Protein AF-A0A2H1VWL2-F1 (afdb_monomer)

Organism: Spodoptera frugiperda (NCBI:txid7108)

Radius of gyration: 29.95 Å; Cα contacts (8 Å, |Δi|>4): 179; chains: 1; bounding box: 70×49×108 Å

Sequence (329 aa):
MQILKGITKLKSIISLLYGLYPLLWLRLFFGYYFKL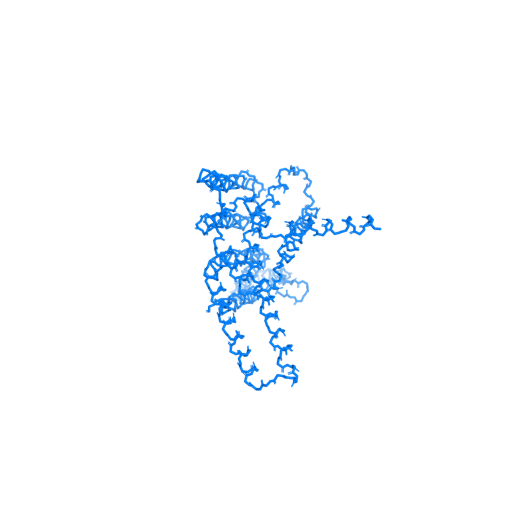KKSVNICLMAKLYCIAGCLFAIIFYYQIVVPLNYGTIGTIFYNMFMVVDIILNAICSLISEEDYVLEFSSNLAANLPGFKQTYALPYLMIFAACTLETISFACTGYGTYLVFDYYAFVYEFLACFYSRLTILYITDNYRKAVQYICKSVRDKLENESLDVTQKTEYSSDFVKVFIMLRQYLDSTTKFMRVKYLSVVMLWYLEMTLNVIMISLPSLLMEMAANYLDDLKRILVCEMVSNEDEEIGDVIDDALDYIDACSTNYAIWNDYPLNMNLILSFFDLCTSYLIALLQFLY

Solvent-accessible surface area (backbone atoms only — not comparable to full-atom values): 18128 Å² total; per-residue (Å²): 115,69,67,60,56,49,53,53,51,49,54,50,54,49,53,61,59,54,36,70,64,48,54,49,50,53,25,37,76,63,18,29,35,57,74,60,97,62,59,72,68,59,47,51,51,48,48,52,47,17,53,51,44,50,50,48,52,51,52,50,44,58,69,53,51,56,76,72,51,81,66,55,72,58,52,55,51,50,51,53,49,53,52,50,50,54,50,52,48,30,52,50,19,60,74,50,26,47,48,57,58,54,50,44,52,51,53,48,53,71,75,36,81,86,64,76,85,65,45,62,65,40,53,49,51,52,52,50,52,56,50,53,50,54,50,50,57,63,68,68,60,66,79,84,68,54,76,62,57,56,51,49,52,52,48,53,54,46,41,65,50,48,70,44,37,62,58,47,37,51,52,53,38,49,54,49,48,52,53,50,51,55,48,54,51,48,63,53,66,69,40,82,87,60,52,72,68,57,50,50,50,52,52,52,51,47,50,53,55,51,52,51,54,48,52,50,47,53,66,38,41,62,61,48,48,56,58,48,50,55,52,50,54,50,53,52,50,46,54,50,44,54,50,49,62,71,42,42,63,39,54,55,48,53,52,49,50,54,53,49,54,54,47,49,54,52,49,54,54,48,48,74,69,49,88,53,65,72,62,38,54,56,47,50,55,51,49,54,50,49,59,73,64,61,71,81,59,39,57,85,86,77,41,69,56,45,70,65,58,58,51,52,51,50,51,52,53,50,51,50,51,52,54,54,50,62,76,69,109

Foldseek 3Di:
DVVVVVVVVVVVVVVVCFDPVVLQVLLLVLLQAADDPDDPVVSVVSLVVSVVSLVCLVVVLCVPVVVVCPDDPLSVVLSVLLNVLLVVLNVLSNVPSCVLLVVLVVVLCVLPPPQDQGRVVLVVVLVVQLVVLVVVVVVVVPPPDDPVVSVSVSSSSSSLSSSCSSVVSLVVSLVSSLVVLVVVLVVVLPPPPDDPVVNVVSVVSSVVSNVVSVVSCVVSLVSVVVSVCSSLVSVLSSVLSVLCVVLVVLVVLVVVLVVLVVVLVVLVVVLVVDPDPVSVVVSVVVNVVSVVVSDQDADPVPRRSDPVVSVVVVVVSVVVVVVVVVVSD

Structure (mmCIF, N/CA/C/O backbone):
data_AF-A0A2H1VWL2-F1
#
_entry.id   AF-A0A2H1VWL2-F1
#
loop_
_atom_site.group_PDB
_atom_site.id
_atom_site.type_symbol
_atom_site.label_atom_id
_atom_site.label_alt_id
_atom_site.label_comp_id
_atom_site.label_asym_id
_atom_site.label_entity_id
_atom_site.label_seq_id
_atom_site.pdbx_PDB_ins_code
_atom_site.Cartn_x
_atom_site.Cartn_y
_atom_site.Cartn_z
_atom_site.occupancy
_atom_site.B_iso_or_equiv
_atom_site.auth_seq_id
_atom_site.auth_comp_id
_atom_site.auth_asym_id
_atom_site.auth_atom_id
_atom_site.pdbx_PDB_model_num
ATOM 1 N N . MET A 1 1 ? 6.852 -18.343 41.439 1.00 81.25 1 MET A N 1
ATOM 2 C CA . MET A 1 1 ? 5.990 -17.132 41.497 1.00 81.25 1 MET A CA 1
ATOM 3 C C . MET A 1 1 ? 6.630 -15.882 40.866 1.00 81.25 1 MET A C 1
ATOM 5 O O . MET A 1 1 ? 5.923 -15.155 40.180 1.00 81.25 1 MET A O 1
ATOM 9 N N . GLN A 1 2 ? 7.937 -15.617 41.035 1.00 92.12 2 GLN A N 1
ATOM 10 C CA . GLN A 1 2 ? 8.605 -14.442 40.433 1.00 92.12 2 GLN A CA 1
ATOM 11 C C . GLN A 1 2 ? 8.639 -14.456 38.888 1.00 92.12 2 GLN A C 1
ATOM 13 O O . GLN A 1 2 ? 8.347 -13.433 38.277 1.00 92.12 2 GLN A O 1
ATOM 18 N N . ILE A 1 3 ? 8.880 -15.614 38.254 1.00 93.12 3 ILE A N 1
ATOM 19 C CA . ILE A 1 3 ? 8.877 -15.757 36.780 1.00 93.12 3 ILE A CA 1
ATOM 20 C C . ILE A 1 3 ? 7.513 -15.375 36.180 1.00 93.12 3 ILE A C 1
ATOM 22 O O . ILE A 1 3 ? 7.445 -14.625 35.210 1.00 93.12 3 ILE A O 1
ATOM 26 N N . LEU A 1 4 ? 6.413 -15.810 36.807 1.00 91.62 4 LEU A N 1
ATOM 27 C CA . LEU A 1 4 ? 5.056 -15.504 36.343 1.00 91.62 4 LEU A CA 1
ATOM 28 C C . LEU A 1 4 ? 4.756 -13.993 36.396 1.00 91.62 4 LEU A C 1
ATOM 30 O O . LEU A 1 4 ? 4.144 -13.460 35.474 1.00 91.62 4 LEU A O 1
ATOM 34 N N . LYS A 1 5 ? 5.240 -13.289 37.435 1.00 92.88 5 LYS A N 1
ATOM 35 C CA . LYS A 1 5 ? 5.164 -11.816 37.531 1.00 92.88 5 LYS A CA 1
ATOM 36 C C . LYS A 1 5 ? 6.000 -11.122 36.447 1.00 92.88 5 LYS A C 1
ATOM 38 O O . LYS A 1 5 ? 5.599 -10.075 35.946 1.00 92.88 5 LYS A O 1
ATOM 43 N N . GLY A 1 6 ? 7.143 -11.702 36.075 1.00 93.62 6 GLY A N 1
ATOM 44 C CA . GLY A 1 6 ? 7.961 -11.221 34.960 1.00 93.62 6 GLY A CA 1
ATOM 45 C C . GLY A 1 6 ? 7.220 -11.310 33.624 1.00 93.62 6 GLY A C 1
ATOM 46 O O . GLY A 1 6 ? 7.137 -10.321 32.899 1.00 93.62 6 GLY A O 1
ATOM 47 N N . ILE A 1 7 ? 6.600 -12.459 33.341 1.00 92.75 7 ILE A N 1
ATOM 48 C CA . ILE A 1 7 ? 5.849 -12.699 32.097 1.00 92.75 7 ILE A CA 1
ATOM 49 C C . ILE A 1 7 ? 4.629 -11.774 31.987 1.00 92.75 7 ILE A C 1
ATOM 51 O O . ILE A 1 7 ? 4.380 -11.213 30.919 1.00 92.75 7 ILE A O 1
ATOM 55 N N . THR A 1 8 ? 3.874 -11.555 33.069 1.00 92.06 8 THR A N 1
ATOM 56 C CA . THR A 1 8 ? 2.718 -10.641 33.032 1.00 92.06 8 THR A CA 1
ATOM 57 C C . THR A 1 8 ? 3.135 -9.186 32.835 1.00 92.06 8 THR A C 1
ATOM 59 O O . THR A 1 8 ? 2.491 -8.471 32.064 1.00 92.06 8 THR A O 1
ATOM 62 N N . LYS A 1 9 ? 4.243 -8.753 33.453 1.00 93.38 9 LYS A N 1
ATOM 63 C CA . LYS A 1 9 ? 4.811 -7.417 33.228 1.00 93.38 9 LYS A CA 1
ATOM 64 C C . LYS A 1 9 ? 5.281 -7.247 31.782 1.00 93.38 9 LYS A C 1
ATOM 66 O O . LYS A 1 9 ? 4.963 -6.234 31.166 1.00 93.38 9 LYS A O 1
ATOM 71 N N . LEU A 1 10 ? 5.957 -8.252 31.218 1.00 90.62 10 LEU A N 1
ATOM 72 C CA . LEU A 1 10 ? 6.392 -8.242 29.821 1.00 90.62 10 LEU A CA 1
ATOM 73 C C . LEU A 1 10 ? 5.198 -8.178 28.860 1.00 90.62 10 LEU A C 1
ATOM 75 O O . LEU A 1 10 ? 5.194 -7.357 27.951 1.00 90.62 10 LEU A O 1
ATOM 79 N N . LYS A 1 11 ? 4.145 -8.969 29.101 1.00 88.25 11 LYS A N 1
ATOM 80 C CA . LYS A 1 11 ? 2.910 -8.935 28.301 1.00 88.25 11 LYS A CA 1
ATOM 81 C C . LYS A 1 11 ? 2.235 -7.562 28.339 1.00 88.25 11 LYS A C 1
ATOM 83 O O . LYS A 1 11 ? 1.737 -7.112 27.313 1.00 88.25 11 LYS A O 1
ATOM 88 N N . SER A 1 12 ? 2.241 -6.898 29.496 1.00 86.00 12 SER A N 1
ATOM 89 C CA . SER A 1 12 ? 1.719 -5.534 29.644 1.00 86.00 12 SER A CA 1
ATOM 90 C C . SER A 1 12 ? 2.536 -4.522 28.831 1.00 86.00 12 SER A C 1
ATOM 92 O O . SER A 1 12 ? 1.967 -3.765 28.047 1.00 86.00 12 SER A O 1
ATOM 94 N N . ILE A 1 13 ? 3.870 -4.571 28.926 1.00 85.62 13 ILE A N 1
ATOM 95 C CA . ILE A 1 13 ? 4.771 -3.700 28.151 1.00 85.62 13 ILE A CA 1
ATOM 96 C C . ILE A 1 13 ? 4.586 -3.927 26.648 1.00 85.62 13 ILE A C 1
ATOM 98 O O . ILE A 1 13 ? 4.424 -2.970 25.899 1.00 85.62 13 ILE A O 1
ATOM 102 N N . ILE A 1 14 ? 4.535 -5.188 26.215 1.00 82.44 14 ILE A N 1
ATOM 103 C CA . ILE A 1 14 ? 4.237 -5.555 24.829 1.00 82.44 14 ILE A CA 1
ATOM 104 C C . ILE A 1 14 ? 2.884 -4.955 24.432 1.00 82.44 14 ILE A C 1
ATOM 106 O O . ILE A 1 14 ? 2.811 -4.209 23.467 1.00 82.44 14 ILE A O 1
ATOM 110 N N . SER A 1 15 ? 1.817 -5.158 25.206 1.00 79.62 15 SER A N 1
ATOM 111 C CA . SER A 1 15 ? 0.503 -4.596 24.859 1.00 79.62 15 SER A CA 1
ATOM 112 C C . SER A 1 15 ? 0.476 -3.063 24.765 1.00 79.62 15 SER A C 1
ATOM 114 O O . SER A 1 15 ? -0.279 -2.525 23.962 1.00 79.62 15 SER A O 1
ATOM 116 N N . LEU A 1 16 ? 1.328 -2.369 25.527 1.00 81.69 16 LEU A N 1
ATOM 117 C CA . LEU A 1 16 ? 1.522 -0.920 25.441 1.00 81.69 16 LEU A CA 1
ATOM 118 C C . LEU A 1 16 ? 2.255 -0.494 24.166 1.00 81.69 16 LEU A C 1
ATOM 120 O O . LEU A 1 16 ? 1.970 0.581 23.651 1.00 81.69 16 LEU A O 1
ATOM 124 N N . LEU A 1 17 ? 3.175 -1.321 23.660 1.00 83.62 17 LEU A N 1
ATOM 125 C CA . LEU A 1 17 ? 3.896 -1.084 22.405 1.00 83.62 17 LEU A CA 1
ATOM 126 C C . LEU A 1 17 ? 3.037 -1.395 21.173 1.00 83.62 17 LEU A C 1
ATOM 128 O O . LEU A 1 17 ? 3.176 -0.730 20.153 1.00 83.62 17 LEU A O 1
ATOM 132 N N . TYR A 1 18 ? 2.122 -2.360 21.275 1.00 83.50 18 TYR A N 1
ATOM 133 C CA . TYR A 1 18 ? 1.219 -2.777 20.199 1.00 83.50 18 TYR A CA 1
ATOM 134 C C . TYR A 1 18 ? -0.141 -2.068 20.281 1.00 83.50 18 TYR A C 1
ATOM 136 O O . TYR A 1 18 ? -1.174 -2.729 20.266 1.00 83.50 18 TYR A O 1
ATOM 144 N N . GLY A 1 19 ? -0.153 -0.739 20.397 1.00 90.25 19 GLY A N 1
ATOM 145 C CA . GLY A 1 19 ? -1.378 0.066 20.474 1.00 90.25 19 GLY A CA 1
ATOM 146 C C . GLY A 1 19 ? -1.510 1.086 19.341 1.00 90.25 19 GLY A C 1
ATOM 147 O O . GLY A 1 19 ? -0.560 1.336 18.600 1.00 90.25 19 GLY A O 1
ATOM 148 N N . LEU A 1 20 ? -2.672 1.747 19.252 1.00 93.00 20 LEU A N 1
ATOM 149 C CA . LEU A 1 20 ? -2.920 2.773 18.231 1.00 93.00 20 LEU A CA 1
ATOM 150 C C . LEU A 1 20 ? -1.955 3.954 18.364 1.00 93.00 20 LEU A C 1
ATOM 152 O O . LEU A 1 20 ? -1.408 4.428 17.378 1.00 93.00 20 LEU A O 1
ATOM 156 N N . TYR A 1 21 ? -1.722 4.425 19.589 1.00 93.62 21 TYR A N 1
ATOM 157 C CA . TYR A 1 21 ? -0.843 5.570 19.817 1.00 93.62 21 TYR A CA 1
ATOM 158 C C . TYR A 1 21 ? 0.610 5.302 19.414 1.00 93.62 21 TYR A C 1
ATOM 160 O O . TYR A 1 21 ? 1.148 6.136 18.698 1.00 93.62 21 TYR A O 1
ATOM 168 N N . PRO A 1 22 ? 1.256 4.184 19.800 1.00 93.44 22 PRO A N 1
ATOM 169 C CA . PRO A 1 22 ? 2.564 3.822 19.257 1.00 93.44 22 PRO A CA 1
ATOM 170 C C . PRO A 1 22 ? 2.607 3.805 17.726 1.00 93.44 22 PRO A C 1
ATOM 172 O O . PRO A 1 22 ? 3.556 4.325 17.149 1.00 93.44 22 PRO A O 1
ATOM 175 N N . LEU A 1 23 ? 1.568 3.277 17.065 1.00 92.56 23 LEU A N 1
ATOM 176 C CA . LEU A 1 23 ? 1.457 3.290 15.603 1.00 92.56 23 LEU A CA 1
ATOM 177 C C . LEU A 1 23 ? 1.416 4.725 15.045 1.00 92.56 23 LEU A C 1
ATOM 179 O O . LEU A 1 23 ? 2.113 5.037 14.083 1.00 92.56 23 LEU A O 1
ATOM 183 N N . LEU A 1 24 ? 0.632 5.612 15.663 1.00 94.69 24 LEU A N 1
ATOM 184 C CA . LEU A 1 24 ? 0.534 7.023 15.272 1.00 94.69 24 LEU A CA 1
ATOM 185 C C . LEU A 1 24 ? 1.821 7.808 15.572 1.00 94.69 24 LEU A C 1
ATOM 187 O O . LEU A 1 24 ? 2.234 8.634 14.767 1.00 94.69 24 LEU A O 1
ATOM 191 N N . TRP A 1 25 ? 2.496 7.526 16.686 1.00 94.31 25 TRP A N 1
ATOM 192 C CA . TRP A 1 25 ? 3.803 8.106 17.014 1.00 94.31 25 TRP A CA 1
ATOM 193 C C . TRP A 1 25 ? 4.880 7.682 16.029 1.00 94.31 25 TRP A C 1
ATOM 195 O O . TRP A 1 25 ? 5.696 8.505 15.623 1.00 94.31 25 TRP A O 1
ATOM 205 N N . LEU A 1 26 ? 4.856 6.416 15.623 1.00 91.25 26 LEU A N 1
ATOM 206 C CA . LEU A 1 26 ? 5.740 5.907 14.592 1.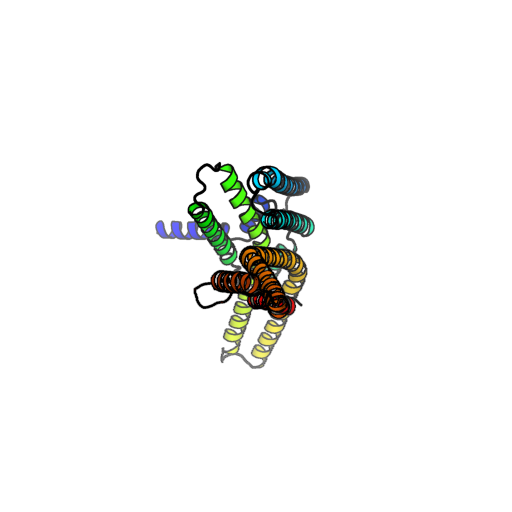00 91.25 26 LEU A CA 1
ATOM 207 C C . LEU A 1 26 ? 5.487 6.644 13.273 1.00 91.25 26 LEU A C 1
ATOM 209 O O . LEU A 1 26 ? 6.425 7.143 12.673 1.00 91.25 26 LEU A O 1
ATOM 213 N N . ARG A 1 27 ? 4.226 6.843 12.877 1.00 92.50 27 ARG A N 1
ATOM 214 C CA . ARG A 1 27 ? 3.887 7.672 11.708 1.00 92.50 27 ARG A CA 1
ATOM 215 C C . ARG A 1 27 ? 4.370 9.116 11.833 1.00 92.50 27 ARG A C 1
ATOM 217 O O . ARG A 1 27 ? 4.938 9.639 10.877 1.00 92.50 27 ARG A O 1
ATOM 224 N N . LEU A 1 28 ? 4.202 9.732 13.003 1.00 94.25 28 LEU A N 1
ATOM 225 C CA . LEU A 1 28 ? 4.695 11.082 13.255 1.00 94.25 28 LEU A CA 1
ATOM 226 C C . LEU A 1 28 ? 6.206 11.163 13.067 1.00 94.25 28 LEU A C 1
ATOM 228 O O . LEU A 1 28 ? 6.658 12.107 12.438 1.00 94.25 28 LEU A O 1
ATOM 232 N N . PHE A 1 29 ? 6.970 10.172 13.534 1.00 91.50 29 PHE A N 1
ATOM 233 C CA . PHE A 1 29 ? 8.423 10.104 13.333 1.00 91.50 29 PHE A CA 1
ATOM 234 C C . PHE A 1 29 ? 8.829 10.115 11.846 1.00 91.50 29 PHE A C 1
ATOM 236 O O . PHE A 1 29 ? 9.874 10.656 11.501 1.00 91.50 29 PHE A O 1
ATOM 243 N N . PHE A 1 30 ? 7.981 9.598 10.953 1.00 89.56 30 PHE A N 1
ATOM 244 C CA . PHE A 1 30 ? 8.182 9.650 9.498 1.00 89.56 30 PHE A CA 1
ATOM 245 C C . PHE A 1 30 ? 7.541 10.875 8.826 1.00 89.56 30 PHE A C 1
ATOM 247 O O . PHE A 1 30 ? 7.369 10.897 7.615 1.00 89.56 30 PHE A O 1
ATOM 254 N N . GLY A 1 31 ? 7.189 11.911 9.593 1.00 92.31 31 GLY A N 1
ATOM 255 C CA . GLY A 1 31 ? 6.646 13.159 9.052 1.00 92.31 31 GLY A CA 1
ATOM 256 C C . GLY A 1 31 ? 5.148 13.119 8.739 1.00 92.31 31 GLY A C 1
ATOM 257 O O . GLY A 1 31 ? 4.640 14.015 8.068 1.00 92.31 31 GLY A O 1
ATOM 258 N N . TYR A 1 32 ? 4.409 12.123 9.240 1.00 93.69 32 TYR A N 1
ATOM 259 C CA . TYR A 1 32 ? 2.955 12.053 9.081 1.00 93.69 32 TYR A CA 1
ATOM 260 C C . TYR A 1 32 ? 2.234 12.523 10.341 1.00 93.69 32 TYR A C 1
ATOM 262 O O . TYR A 1 32 ? 2.140 11.806 11.339 1.00 93.69 32 TYR A O 1
ATOM 270 N N . TYR A 1 33 ? 1.700 13.740 10.276 1.00 96.44 33 TYR A N 1
ATOM 271 C CA . TYR A 1 33 ? 1.007 14.362 11.397 1.00 96.44 33 TYR A CA 1
ATOM 272 C C . TYR A 1 33 ? -0.254 13.591 11.816 1.00 96.44 33 TYR A C 1
ATOM 274 O O . TYR A 1 33 ? -1.010 13.102 10.981 1.00 96.44 33 TYR A O 1
ATOM 282 N N . PHE A 1 34 ? -0.510 13.564 13.123 1.00 96.44 34 PHE A N 1
ATOM 283 C CA . PHE A 1 34 ? -1.803 13.209 13.699 1.00 96.44 34 PHE A CA 1
ATOM 284 C C . PHE A 1 34 ? -2.121 14.149 14.863 1.00 96.44 34 PHE A C 1
ATOM 286 O O . PHE A 1 34 ? -1.224 14.754 15.462 1.00 96.44 34 PHE A O 1
ATOM 293 N N . LYS A 1 35 ? -3.400 14.259 15.218 1.00 95.88 35 LYS A N 1
ATOM 294 C CA . LYS A 1 35 ? -3.858 15.176 16.259 1.00 95.88 35 LYS A CA 1
ATOM 295 C C . LYS A 1 35 ? -3.331 14.797 17.640 1.00 95.88 35 LYS A C 1
ATOM 297 O O . LYS A 1 35 ? -3.676 13.763 18.217 1.00 95.88 35 LYS A O 1
ATOM 302 N N . LEU A 1 36 ? -2.535 15.689 18.222 1.00 95.00 36 LEU A N 1
ATOM 303 C CA . LEU A 1 36 ? -2.076 15.576 19.603 1.00 95.00 36 LEU A CA 1
ATOM 304 C C . LEU A 1 36 ? -3.079 16.280 20.527 1.00 95.00 36 LEU A C 1
ATOM 306 O O . LEU A 1 36 ? -3.411 17.439 20.316 1.00 95.00 36 LEU A O 1
ATOM 310 N N . LYS A 1 37 ? -3.517 15.630 21.613 1.00 90.19 37 LYS A N 1
ATOM 311 C CA . LYS A 1 37 ? -4.437 16.220 22.619 1.00 90.19 37 LYS A CA 1
ATOM 312 C C . LYS A 1 37 ? -3.807 17.339 23.481 1.00 90.19 37 LYS A C 1
ATOM 314 O O . LYS A 1 37 ? -4.315 17.652 24.552 1.00 90.19 37 LYS A O 1
ATOM 319 N N . LYS A 1 38 ? -2.647 17.870 23.088 1.00 86.06 38 LYS A N 1
ATOM 320 C CA . LYS A 1 38 ? -1.832 18.800 23.886 1.00 86.06 38 LYS A CA 1
ATOM 321 C C . LYS A 1 38 ? -2.108 20.260 23.500 1.00 86.06 38 LYS A C 1
ATOM 323 O O . LYS A 1 38 ? -2.990 20.546 22.699 1.00 86.06 38 LYS A O 1
ATOM 328 N N . SER A 1 39 ? -1.363 21.187 24.106 1.00 95.38 39 SER A N 1
ATOM 329 C CA . SER A 1 39 ? -1.446 22.620 23.815 1.00 95.38 39 SER A CA 1
ATOM 330 C C . SER A 1 39 ? -1.277 22.926 22.321 1.00 95.38 39 SER A C 1
ATOM 332 O O . SER A 1 39 ? -0.539 22.237 21.611 1.00 95.38 39 SER A O 1
ATOM 334 N N . VAL A 1 40 ? -1.915 24.010 21.864 1.00 95.88 40 VAL A N 1
ATOM 335 C CA . VAL A 1 40 ? -1.872 24.490 20.468 1.00 95.88 40 VAL A CA 1
ATOM 336 C C . VAL A 1 40 ? -0.434 24.614 19.951 1.00 95.88 40 VAL A C 1
ATOM 338 O O . VAL A 1 40 ? -0.144 24.203 18.831 1.00 95.88 40 VAL A O 1
ATOM 341 N N . ASN A 1 41 ? 0.490 25.084 20.795 1.00 96.06 41 ASN A N 1
ATOM 342 C CA . ASN A 1 41 ? 1.904 25.237 20.441 1.00 96.06 41 ASN A CA 1
ATOM 343 C C . ASN A 1 41 ? 2.579 23.901 20.093 1.00 96.06 41 ASN A C 1
ATOM 345 O O . ASN A 1 41 ? 3.369 23.844 19.156 1.00 96.06 41 ASN A O 1
ATOM 349 N N . ILE A 1 42 ? 2.259 22.815 20.808 1.00 96.00 42 ILE A N 1
ATOM 350 C CA . ILE A 1 42 ? 2.829 21.489 20.523 1.00 96.00 42 ILE A CA 1
ATOM 351 C C . ILE A 1 42 ? 2.293 20.958 19.192 1.00 96.00 42 ILE A C 1
ATOM 353 O O . ILE A 1 42 ? 3.054 20.395 18.408 1.00 96.00 42 ILE A O 1
ATOM 357 N N . CYS A 1 43 ? 1.006 21.172 18.907 1.00 96.38 43 CYS A N 1
ATOM 358 C CA . CYS A 1 43 ? 0.420 20.809 17.620 1.00 96.38 43 CYS A CA 1
ATOM 359 C C . CYS A 1 43 ? 1.066 21.582 16.467 1.00 96.38 43 CYS A C 1
ATOM 361 O O . CYS A 1 43 ? 1.422 20.971 15.463 1.00 96.38 43 CYS A O 1
ATOM 363 N N . LEU A 1 44 ? 1.272 22.893 16.627 1.00 96.75 44 LEU A N 1
ATOM 364 C CA . LEU A 1 44 ? 1.947 23.720 15.626 1.00 96.75 44 LEU A CA 1
ATOM 365 C C . LEU A 1 44 ? 3.378 23.228 15.364 1.00 96.75 44 LEU A C 1
ATOM 367 O O . LEU A 1 44 ? 3.752 23.039 14.211 1.00 96.75 44 LEU A O 1
ATOM 371 N N . MET A 1 45 ? 4.151 22.950 16.419 1.00 97.25 45 MET A N 1
ATOM 372 C CA . MET A 1 45 ? 5.520 22.437 16.289 1.00 97.25 45 MET A CA 1
ATOM 373 C C . MET A 1 45 ? 5.567 21.070 15.600 1.00 97.25 45 MET A C 1
ATOM 375 O O . MET A 1 45 ? 6.410 20.848 14.738 1.00 97.25 45 MET A O 1
ATOM 379 N N . ALA A 1 46 ? 4.637 20.168 15.920 1.00 96.88 46 ALA A N 1
ATOM 380 C CA . ALA A 1 46 ? 4.546 18.867 15.261 1.00 96.88 46 ALA A CA 1
ATOM 381 C C . ALA A 1 46 ? 4.164 18.986 13.772 1.00 96.88 46 ALA A C 1
ATOM 383 O O . ALA A 1 46 ? 4.722 18.264 12.947 1.00 96.88 46 ALA A O 1
ATOM 384 N N . LYS A 1 47 ? 3.271 19.917 13.402 1.00 97.38 47 LYS A N 1
ATOM 385 C CA . LYS A 1 47 ? 2.948 20.201 11.990 1.00 97.38 47 LYS A CA 1
ATOM 386 C C . LYS A 1 47 ? 4.154 20.766 11.239 1.00 97.38 47 LYS A C 1
ATOM 388 O O . LYS A 1 47 ? 4.469 20.282 10.156 1.00 97.38 47 LYS A O 1
ATOM 393 N N . LEU A 1 48 ? 4.856 21.736 11.829 1.00 96.88 48 LEU A N 1
ATOM 394 C CA . LEU A 1 48 ? 6.083 22.301 11.255 1.00 96.88 48 LEU A CA 1
ATOM 395 C C . LEU A 1 48 ? 7.172 21.239 11.084 1.00 96.88 48 LEU A C 1
ATOM 397 O O . LEU A 1 48 ? 7.822 21.205 10.046 1.00 96.88 48 LEU A O 1
ATOM 401 N N . TYR A 1 49 ? 7.323 20.335 12.055 1.00 96.31 49 TYR A N 1
ATOM 402 C CA . TYR A 1 49 ? 8.224 19.191 11.947 1.00 96.31 49 TYR A CA 1
ATOM 403 C C . TYR A 1 49 ? 7.871 18.286 10.760 1.00 96.31 49 TYR A C 1
ATOM 405 O O . TYR A 1 49 ? 8.758 17.926 9.995 1.00 96.31 49 TYR A O 1
ATOM 413 N N . CYS A 1 50 ? 6.590 17.963 10.558 1.00 95.44 50 CYS A N 1
ATOM 414 C CA . CYS A 1 50 ? 6.154 17.141 9.425 1.00 95.44 50 CYS A CA 1
ATOM 415 C C . CYS A 1 50 ? 6.447 17.816 8.078 1.00 95.44 50 CYS A C 1
ATOM 417 O O . CYS A 1 50 ? 6.946 17.170 7.160 1.00 95.44 50 CYS A O 1
ATOM 419 N N . ILE A 1 51 ? 6.201 19.127 7.974 1.00 94.50 51 ILE A N 1
ATOM 420 C CA . ILE A 1 51 ? 6.523 19.913 6.773 1.00 94.50 51 ILE A CA 1
ATOM 421 C C . ILE A 1 51 ? 8.036 19.920 6.531 1.00 94.50 51 ILE A C 1
ATOM 423 O O . ILE A 1 51 ? 8.478 19.654 5.418 1.00 94.50 51 ILE A O 1
ATOM 427 N N . ALA A 1 52 ? 8.835 20.178 7.569 1.00 93.88 52 ALA A N 1
ATOM 428 C CA . ALA A 1 52 ? 10.291 20.186 7.469 1.00 93.88 52 ALA A CA 1
ATOM 429 C C . ALA A 1 52 ? 10.852 18.806 7.097 1.00 93.88 52 ALA A C 1
ATOM 431 O O . ALA A 1 52 ? 11.733 18.725 6.249 1.00 93.88 52 ALA A O 1
ATOM 432 N N . GLY A 1 53 ? 10.320 17.726 7.678 1.00 89.75 53 GLY A N 1
ATOM 433 C CA . GLY A 1 53 ? 10.686 16.351 7.338 1.00 89.75 53 GLY A CA 1
ATOM 434 C C . GLY A 1 53 ? 10.351 16.007 5.887 1.00 89.75 53 GLY A C 1
ATOM 435 O O . GLY A 1 53 ? 11.189 15.454 5.184 1.00 89.75 53 GLY A O 1
ATOM 436 N N . CYS A 1 54 ? 9.175 16.420 5.406 1.00 89.94 54 CYS A N 1
ATOM 437 C CA . CYS A 1 54 ? 8.792 16.261 4.004 1.00 89.94 54 CYS A CA 1
ATOM 438 C C . CYS A 1 54 ? 9.725 17.043 3.064 1.00 89.94 54 CYS A C 1
ATOM 440 O O . CYS A 1 54 ? 10.184 16.497 2.066 1.00 89.94 54 CYS A O 1
ATOM 442 N N . LEU A 1 55 ? 10.046 18.303 3.381 1.00 90.00 55 LEU A N 1
ATOM 443 C CA . LEU A 1 55 ? 10.991 19.108 2.597 1.00 90.00 55 LEU A CA 1
ATOM 444 C C . LEU A 1 55 ? 12.396 18.503 2.600 1.00 90.00 55 LEU A C 1
ATOM 446 O O . LEU A 1 55 ? 13.046 18.459 1.560 1.00 90.00 55 LEU A O 1
ATOM 450 N N . PHE A 1 56 ? 12.849 18.014 3.754 1.00 86.56 56 PHE A N 1
ATOM 451 C CA . PHE A 1 56 ? 14.124 17.322 3.878 1.00 86.56 56 PHE A CA 1
ATOM 452 C C . PHE A 1 56 ? 14.155 16.075 2.995 1.00 86.56 56 PHE A C 1
ATOM 454 O O . PHE A 1 56 ? 15.108 15.917 2.242 1.00 86.56 56 PHE A O 1
ATOM 461 N N . ALA A 1 57 ? 13.102 15.252 3.017 1.00 83.06 57 ALA A N 1
ATOM 462 C CA . ALA A 1 57 ? 12.990 14.082 2.151 1.00 83.06 57 ALA A CA 1
ATOM 463 C C . ALA A 1 57 ? 13.103 14.468 0.667 1.00 83.06 57 ALA A C 1
ATOM 465 O O . ALA A 1 57 ? 13.900 13.870 -0.042 1.00 83.06 57 ALA A O 1
ATOM 466 N N . ILE A 1 58 ? 12.403 15.518 0.216 1.00 84.81 58 ILE A N 1
ATOM 467 C CA . ILE A 1 58 ? 12.467 16.008 -1.176 1.00 84.81 58 ILE A CA 1
ATOM 468 C C . ILE A 1 58 ? 13.878 16.477 -1.555 1.00 84.81 58 ILE A C 1
ATOM 470 O O . ILE A 1 58 ? 14.395 16.116 -2.611 1.00 84.81 58 ILE A O 1
ATOM 474 N N . ILE A 1 59 ? 14.501 17.308 -0.714 1.00 85.19 59 ILE A N 1
ATOM 475 C CA . ILE A 1 59 ? 15.834 17.866 -0.988 1.00 85.19 59 ILE A CA 1
ATOM 476 C C . ILE A 1 59 ? 16.865 16.746 -1.033 1.00 85.19 59 ILE A C 1
ATOM 478 O O . ILE A 1 59 ? 17.663 16.677 -1.966 1.00 85.19 59 ILE A O 1
ATOM 482 N N . PHE A 1 60 ? 16.832 15.874 -0.028 1.00 78.56 60 PHE A N 1
ATOM 483 C CA . PHE A 1 60 ? 17.731 14.739 0.078 1.00 78.56 60 PHE A CA 1
ATOM 484 C C . PHE A 1 60 ? 17.615 13.854 -1.161 1.00 78.56 60 PHE A C 1
ATOM 486 O O . PHE A 1 60 ? 18.612 13.498 -1.784 1.00 78.56 60 PHE A O 1
ATOM 493 N N . TYR A 1 61 ? 16.380 13.575 -1.564 1.00 75.94 61 TYR A N 1
ATOM 494 C CA . TYR A 1 61 ? 16.084 12.790 -2.740 1.00 75.94 61 TYR A CA 1
ATOM 495 C C . TYR A 1 61 ? 16.691 13.372 -4.018 1.00 75.94 61 TYR A C 1
ATOM 497 O O . TYR A 1 61 ? 17.390 12.685 -4.761 1.00 75.94 61 TYR A O 1
ATOM 505 N N . TYR A 1 62 ? 16.485 14.670 -4.239 1.00 79.50 62 TYR A N 1
ATOM 506 C CA . TYR A 1 62 ? 17.013 15.360 -5.409 1.00 79.50 62 TYR A CA 1
ATOM 507 C C . TYR A 1 62 ? 18.547 15.414 -5.414 1.00 79.50 62 TYR A C 1
ATOM 509 O O . TYR A 1 62 ? 19.166 15.314 -6.468 1.00 79.50 62 TYR A O 1
ATOM 517 N N . GLN A 1 63 ? 19.177 15.569 -4.247 1.00 77.62 63 GLN A N 1
ATOM 518 C CA . GLN A 1 63 ? 20.632 15.690 -4.143 1.00 77.62 63 GLN A CA 1
ATOM 519 C C . GLN A 1 63 ? 21.371 14.356 -4.238 1.00 77.62 63 GLN A C 1
ATOM 521 O O . GLN A 1 63 ? 22.482 14.335 -4.758 1.00 77.62 63 GLN A O 1
ATOM 526 N N . ILE A 1 64 ? 20.791 13.267 -3.732 1.00 67.69 64 ILE A N 1
ATOM 527 C CA . ILE A 1 64 ? 21.475 11.969 -3.675 1.00 67.69 64 ILE A CA 1
ATOM 528 C C . ILE A 1 64 ? 21.075 11.086 -4.850 1.00 67.69 64 ILE A C 1
ATOM 530 O O . ILE A 1 64 ? 21.934 10.538 -5.534 1.00 67.69 64 ILE A O 1
ATOM 534 N N . VAL A 1 65 ? 19.778 10.964 -5.124 1.00 65.25 65 VAL A N 1
ATOM 535 C CA . VAL A 1 65 ? 19.293 9.944 -6.060 1.00 65.25 65 VAL A CA 1
ATOM 536 C C . VAL A 1 65 ? 19.475 10.390 -7.508 1.00 65.25 65 VAL A C 1
ATOM 538 O O . VAL A 1 65 ? 19.923 9.599 -8.337 1.00 65.25 65 VAL A O 1
ATOM 541 N N . VAL A 1 66 ? 19.191 11.657 -7.825 1.00 66.88 66 VAL A N 1
ATOM 542 C CA . VAL A 1 66 ? 19.269 12.165 -9.209 1.00 66.88 66 VAL A CA 1
ATOM 543 C C . VAL A 1 66 ? 20.691 12.079 -9.790 1.00 66.88 66 VAL A C 1
ATOM 545 O O . VAL A 1 66 ? 20.818 11.625 -10.926 1.00 66.88 66 VAL A O 1
ATOM 548 N N . PRO A 1 67 ? 21.772 12.434 -9.064 1.00 64.62 67 PRO A N 1
ATOM 549 C CA . PRO A 1 67 ? 23.125 12.343 -9.618 1.00 64.62 67 PRO A CA 1
ATOM 550 C C . PRO A 1 67 ? 23.686 10.917 -9.670 1.00 64.62 67 PRO A C 1
ATOM 552 O O . PRO A 1 67 ? 24.601 10.661 -10.447 1.00 64.62 67 PRO A O 1
ATOM 555 N N . LEU A 1 68 ? 23.189 9.996 -8.836 1.00 58.75 68 LEU A N 1
ATOM 556 C CA . LEU A 1 68 ? 23.682 8.614 -8.780 1.00 58.75 68 LEU A CA 1
ATOM 557 C C . LEU A 1 68 ? 22.971 7.696 -9.785 1.00 58.75 68 LEU A C 1
ATOM 559 O O . LEU A 1 68 ? 23.574 6.737 -10.261 1.00 58.75 68 LEU A O 1
ATOM 563 N N . ASN A 1 69 ? 21.727 8.013 -10.157 1.00 55.19 69 ASN A N 1
ATOM 564 C CA . ASN A 1 69 ? 20.931 7.262 -11.126 1.00 55.19 69 ASN A CA 1
ATOM 565 C C . ASN A 1 69 ? 20.847 7.983 -12.483 1.00 55.19 69 ASN A C 1
ATOM 567 O O . ASN A 1 69 ? 19.769 8.325 -12.962 1.00 55.19 69 ASN A O 1
ATOM 571 N N . TYR A 1 70 ? 21.981 8.107 -13.181 1.00 56.50 70 TYR A N 1
ATOM 572 C CA . TYR A 1 70 ? 21.979 8.369 -14.634 1.00 56.50 70 TYR A CA 1
ATOM 573 C C . TYR A 1 70 ? 21.382 7.202 -15.456 1.00 56.50 70 TYR A C 1
ATOM 575 O O . TYR A 1 70 ? 21.342 7.245 -16.686 1.00 56.50 70 TYR A O 1
ATOM 583 N N . GLY A 1 71 ? 20.916 6.142 -14.792 1.00 63.12 71 GLY A N 1
ATOM 584 C CA . GLY A 1 71 ? 20.323 4.970 -15.409 1.00 63.12 71 GLY A CA 1
ATOM 585 C C . GLY A 1 71 ? 18.854 5.187 -15.746 1.00 63.12 71 GLY A C 1
ATOM 586 O O . GLY A 1 71 ? 17.985 4.837 -14.965 1.00 63.12 71 GLY A O 1
ATOM 587 N N . THR A 1 72 ? 18.582 5.655 -16.961 1.00 71.19 72 THR A N 1
ATOM 588 C CA . THR A 1 72 ? 17.277 5.585 -17.649 1.00 71.19 72 THR A CA 1
ATOM 589 C C . THR A 1 72 ? 16.190 6.584 -17.218 1.00 71.19 72 THR A C 1
ATOM 591 O O . THR A 1 72 ? 15.996 6.922 -16.053 1.00 71.19 72 THR A O 1
ATOM 594 N N . ILE A 1 73 ? 15.421 7.038 -18.212 1.00 75.88 73 ILE A N 1
ATOM 595 C CA . ILE A 1 73 ? 14.264 7.935 -18.052 1.00 75.88 73 ILE A CA 1
ATOM 596 C C . ILE A 1 73 ? 13.212 7.336 -17.099 1.00 75.88 73 ILE A C 1
ATOM 598 O O . ILE A 1 73 ? 12.574 8.071 -16.345 1.00 75.88 73 ILE A O 1
ATOM 602 N N . GLY A 1 74 ? 13.054 6.007 -17.093 1.00 73.81 74 GLY A N 1
ATOM 603 C CA . GLY A 1 74 ? 12.104 5.306 -16.225 1.00 73.81 74 GLY A CA 1
ATOM 604 C C . GLY A 1 74 ? 12.379 5.539 -14.740 1.00 73.81 74 GLY A C 1
ATOM 605 O O . GLY A 1 74 ? 11.459 5.860 -13.990 1.00 73.81 74 GLY A O 1
ATOM 606 N N . THR A 1 75 ? 13.647 5.482 -14.330 1.00 74.38 75 THR A N 1
ATOM 607 C CA . THR A 1 75 ? 14.042 5.741 -12.942 1.00 74.38 75 THR A CA 1
ATOM 608 C C . THR A 1 75 ? 13.732 7.176 -12.531 1.00 74.38 75 THR A C 1
ATOM 610 O O . THR A 1 75 ? 13.210 7.383 -11.445 1.00 74.38 75 THR A O 1
ATOM 613 N N . ILE A 1 76 ? 13.943 8.170 -13.403 1.00 78.06 76 ILE A N 1
ATOM 614 C CA . ILE A 1 76 ? 13.584 9.573 -13.119 1.00 78.06 76 ILE A CA 1
ATOM 615 C C . ILE A 1 76 ? 12.076 9.726 -12.881 1.00 78.06 76 ILE A C 1
ATOM 617 O O . ILE A 1 76 ? 11.668 10.413 -11.943 1.00 78.06 76 ILE A O 1
ATOM 621 N N . PHE A 1 77 ? 11.243 9.087 -13.707 1.00 79.00 77 PHE A N 1
ATOM 622 C CA . PHE A 1 77 ? 9.793 9.144 -13.534 1.00 79.00 77 PHE A CA 1
ATOM 623 C C . PHE A 1 77 ? 9.348 8.466 -12.247 1.00 79.00 77 PHE A C 1
ATOM 625 O O . PHE A 1 77 ? 8.660 9.106 -11.454 1.00 79.00 77 PHE A O 1
ATOM 632 N N . TYR A 1 78 ? 9.766 7.217 -12.012 1.00 79.06 78 TYR A N 1
ATOM 633 C CA . TYR A 1 78 ? 9.502 6.510 -10.754 1.00 79.06 78 TYR A CA 1
ATOM 634 C C . TYR A 1 78 ? 9.855 7.394 -9.560 1.00 79.06 78 TYR A C 1
ATOM 636 O O . TYR A 1 78 ? 9.057 7.593 -8.643 1.00 79.06 78 TYR A O 1
ATOM 644 N N . ASN A 1 79 ? 11.015 8.030 -9.659 1.00 78.81 79 ASN A N 1
ATOM 645 C CA . ASN A 1 79 ? 11.532 8.860 -8.611 1.00 78.81 79 ASN A CA 1
ATOM 646 C C . ASN A 1 79 ? 10.666 10.098 -8.319 1.00 78.81 79 ASN A C 1
ATOM 648 O O . ASN A 1 79 ? 10.335 10.419 -7.174 1.00 78.81 79 ASN A O 1
ATOM 652 N N . MET A 1 80 ? 10.239 10.788 -9.374 1.00 82.06 80 MET A N 1
ATOM 653 C CA . MET A 1 80 ? 9.308 11.910 -9.277 1.00 82.06 80 MET A CA 1
ATOM 654 C C . MET A 1 80 ? 7.972 11.485 -8.651 1.00 82.06 80 MET A C 1
ATOM 656 O O . MET A 1 80 ? 7.425 12.195 -7.806 1.00 82.06 80 MET A O 1
ATOM 660 N N . PHE A 1 81 ? 7.456 10.322 -9.041 1.00 82.19 81 PHE A N 1
ATOM 661 C CA . PHE A 1 81 ? 6.201 9.780 -8.534 1.00 82.19 81 PHE A CA 1
ATOM 662 C C . PHE A 1 81 ? 6.260 9.432 -7.045 1.00 82.19 81 PHE A C 1
ATOM 664 O O . PHE A 1 81 ? 5.327 9.759 -6.310 1.00 82.19 81 PHE A O 1
ATOM 671 N N . MET A 1 82 ? 7.372 8.865 -6.583 1.00 81.69 82 MET A N 1
ATOM 672 C CA . MET A 1 82 ? 7.616 8.597 -5.164 1.00 81.69 82 MET A CA 1
ATOM 673 C C . MET A 1 82 ? 7.601 9.878 -4.327 1.00 81.69 82 MET A C 1
ATOM 675 O O . MET A 1 82 ? 6.917 9.957 -3.304 1.00 81.69 82 MET A O 1
ATOM 679 N N . VAL A 1 83 ? 8.278 10.930 -4.795 1.00 85.00 83 VAL A N 1
ATOM 680 C CA . VAL A 1 83 ? 8.256 12.245 -4.135 1.00 85.00 83 VAL A CA 1
ATOM 681 C C . VAL A 1 83 ? 6.837 12.806 -4.054 1.00 85.00 83 VAL A C 1
ATOM 683 O O . VAL A 1 83 ? 6.427 13.318 -3.008 1.00 85.00 83 VAL A O 1
ATOM 686 N N . VAL A 1 84 ? 6.068 12.690 -5.140 1.00 85.38 84 VAL A N 1
ATOM 687 C CA . VAL A 1 84 ? 4.663 13.109 -5.163 1.00 85.38 84 VAL A CA 1
ATOM 688 C C . VAL A 1 84 ? 3.841 12.326 -4.134 1.00 85.38 84 VAL A C 1
ATOM 690 O O . VAL A 1 84 ? 3.054 12.949 -3.420 1.00 85.38 84 VAL A O 1
ATOM 693 N N . ASP A 1 85 ? 4.045 11.013 -3.979 1.00 84.75 85 ASP A N 1
ATOM 694 C CA . ASP A 1 85 ? 3.341 10.216 -2.959 1.00 84.75 85 ASP A CA 1
ATOM 695 C C . ASP A 1 85 ? 3.636 10.700 -1.542 1.00 84.75 85 ASP A C 1
ATOM 697 O O . ASP A 1 85 ? 2.719 10.883 -0.739 1.00 84.75 85 ASP A O 1
ATOM 701 N N . ILE A 1 86 ? 4.913 10.928 -1.225 1.00 86.94 86 ILE A N 1
ATOM 702 C CA . ILE A 1 86 ? 5.343 11.384 0.102 1.00 86.94 86 ILE A CA 1
ATOM 703 C C . ILE A 1 86 ? 4.671 12.722 0.428 1.00 86.94 86 ILE A C 1
ATOM 705 O O . ILE A 1 86 ? 4.082 12.878 1.502 1.00 86.94 86 ILE A O 1
ATOM 709 N N . ILE A 1 87 ? 4.683 13.662 -0.523 1.00 88.75 87 ILE A N 1
ATOM 710 C CA . ILE A 1 87 ? 4.045 14.976 -0.376 1.00 88.75 87 ILE A CA 1
ATOM 711 C C . ILE A 1 87 ? 2.536 14.830 -0.178 1.00 88.75 87 ILE A C 1
ATOM 713 O O . ILE A 1 87 ? 1.979 15.401 0.763 1.00 88.75 87 ILE A O 1
ATOM 717 N N . LEU A 1 88 ? 1.860 14.059 -1.034 1.00 88.38 88 LEU A N 1
ATOM 718 C CA . LEU A 1 88 ? 0.414 13.862 -0.946 1.00 88.38 88 LEU A CA 1
ATOM 719 C C . LEU A 1 88 ? 0.023 13.211 0.383 1.00 88.38 88 LEU A C 1
ATOM 721 O O . LEU A 1 88 ? -0.933 13.656 1.021 1.00 88.38 88 LEU A O 1
ATOM 725 N N . ASN A 1 89 ? 0.779 12.219 0.852 1.00 88.75 89 ASN A N 1
ATOM 726 C CA . ASN A 1 89 ? 0.535 11.567 2.135 1.00 88.75 89 ASN A CA 1
ATOM 727 C C . ASN A 1 89 ? 0.787 12.502 3.325 1.00 88.75 89 ASN A C 1
ATOM 729 O O . ASN A 1 89 ? 0.007 12.485 4.286 1.00 88.75 89 ASN A O 1
ATOM 733 N N . ALA A 1 90 ? 1.822 13.345 3.269 1.00 91.81 90 ALA A N 1
ATOM 734 C CA . ALA A 1 90 ? 2.091 14.356 4.287 1.00 91.81 90 ALA A CA 1
ATOM 735 C C . ALA A 1 90 ? 0.959 15.395 4.349 1.00 91.81 90 ALA A C 1
ATOM 737 O O . ALA A 1 90 ? 0.415 15.645 5.426 1.00 91.81 90 ALA A O 1
ATOM 738 N N . ILE A 1 91 ? 0.526 15.923 3.197 1.00 92.19 91 ILE A N 1
ATOM 739 C CA . ILE A 1 91 ? -0.603 16.860 3.087 1.00 92.19 91 ILE A CA 1
ATOM 740 C C . ILE A 1 91 ? -1.891 16.216 3.608 1.00 92.19 91 ILE A C 1
ATOM 742 O O . ILE A 1 91 ? -2.571 16.795 4.455 1.00 92.19 91 ILE A O 1
ATOM 746 N N . CYS A 1 92 ? -2.211 14.996 3.169 1.00 90.88 92 CYS A N 1
ATOM 747 C CA . CYS A 1 92 ? -3.396 14.275 3.635 1.00 90.88 92 CYS A CA 1
ATOM 748 C C . CYS A 1 92 ? -3.370 14.062 5.153 1.00 90.88 92 CYS A C 1
ATOM 750 O O . CYS A 1 92 ? -4.403 14.192 5.808 1.00 90.88 92 CYS A O 1
ATOM 752 N N . SER A 1 93 ? -2.207 13.756 5.729 1.00 93.38 93 SER A N 1
ATOM 753 C CA . SER A 1 93 ? -2.050 13.578 7.180 1.00 93.38 93 SER A CA 1
ATOM 754 C C . SER A 1 93 ? -2.197 14.909 7.935 1.00 93.38 93 SER A C 1
ATOM 756 O O . SER A 1 93 ? -2.861 14.963 8.965 1.00 93.38 93 SER A O 1
ATOM 758 N N . LEU A 1 94 ? -1.665 16.011 7.395 1.00 95.38 94 LEU A N 1
ATOM 759 C CA . LEU A 1 94 ? -1.821 17.358 7.961 1.00 95.38 94 LEU A CA 1
ATOM 760 C C . LEU A 1 94 ? -3.271 17.859 7.931 1.00 95.38 94 LEU A C 1
ATOM 762 O O . LEU A 1 94 ? -3.694 18.516 8.881 1.00 95.38 94 LEU A O 1
ATOM 766 N N . ILE A 1 95 ? -4.011 17.561 6.858 1.00 94.06 95 ILE A N 1
ATOM 767 C CA . ILE A 1 95 ? -5.416 17.963 6.687 1.00 94.06 95 ILE A CA 1
ATOM 768 C C . ILE A 1 95 ? -6.339 17.096 7.539 1.00 94.06 95 ILE A C 1
ATOM 770 O O . ILE A 1 95 ? -7.204 17.617 8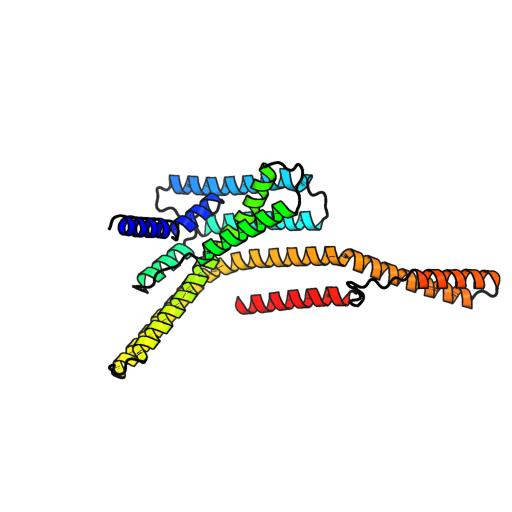.235 1.00 94.06 95 ILE A O 1
ATOM 774 N N . SER A 1 96 ? -6.181 15.773 7.463 1.00 93.00 96 SER A N 1
ATOM 775 C CA . SER A 1 96 ? -7.074 14.845 8.164 1.00 93.00 96 SER A CA 1
ATOM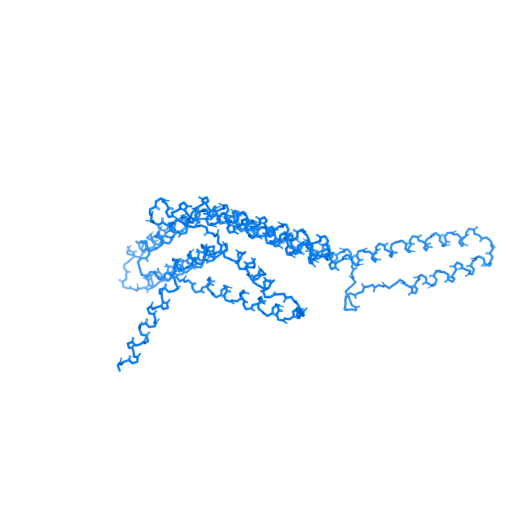 776 C C . SER A 1 96 ? -6.786 14.750 9.658 1.00 93.00 96 SER A C 1
ATOM 778 O O . SER A 1 96 ? -7.639 14.279 10.402 1.00 93.00 96 SER A O 1
ATOM 780 N N . GLU A 1 97 ? -5.570 15.112 10.081 1.00 95.62 97 GLU A N 1
ATOM 781 C CA . GLU A 1 97 ? -5.046 14.925 11.440 1.00 95.62 97 GLU A CA 1
ATOM 782 C C . GLU A 1 97 ? -5.205 13.482 11.964 1.00 95.62 97 GLU A C 1
ATOM 784 O O . GLU A 1 97 ? -5.106 13.233 13.166 1.00 95.62 97 GLU A O 1
ATOM 789 N N . GLU A 1 98 ? -5.437 12.525 11.056 1.00 93.69 98 GLU A N 1
ATOM 790 C CA . GLU A 1 98 ? -5.845 11.146 11.341 1.00 93.69 98 GLU A CA 1
ATOM 791 C C . GLU A 1 98 ? -7.081 11.033 12.261 1.00 93.69 98 GLU A C 1
ATOM 793 O O . GLU A 1 98 ? -7.276 10.013 12.928 1.00 93.69 98 GLU A O 1
ATOM 798 N N . ASP A 1 99 ? -7.952 12.051 12.256 1.00 93.88 99 ASP A N 1
ATOM 799 C CA . ASP A 1 99 ? -9.167 12.098 13.079 1.00 93.88 99 ASP A CA 1
ATOM 800 C C . ASP A 1 99 ? -10.099 10.918 12.765 1.00 93.88 99 ASP A C 1
ATOM 802 O O . ASP A 1 99 ? -10.633 10.297 13.681 1.00 93.88 99 ASP A O 1
ATOM 806 N N . TYR A 1 100 ? -10.189 10.508 11.496 1.00 91.75 100 TYR A N 1
ATOM 807 C CA . TYR A 1 100 ? -10.983 9.350 11.071 1.00 91.75 100 TYR A CA 1
ATOM 808 C C . TYR A 1 100 ? -10.523 8.027 11.714 1.00 91.75 100 TYR A C 1
ATOM 810 O O . TYR A 1 100 ? -11.341 7.163 12.023 1.00 91.75 100 TYR A O 1
ATOM 818 N N . VAL A 1 101 ? -9.218 7.853 11.960 1.00 93.69 101 VAL A N 1
ATOM 819 C CA . VAL A 1 101 ? -8.672 6.641 12.598 1.00 93.69 101 VAL A CA 1
ATOM 820 C C . VAL A 1 101 ? -8.995 6.637 14.085 1.00 93.69 101 VAL A C 1
ATOM 822 O O . VAL A 1 101 ? -9.368 5.604 14.647 1.00 93.69 101 VAL A O 1
ATOM 825 N N . LEU A 1 102 ? -8.835 7.799 14.723 1.00 94.94 102 LEU A N 1
ATOM 826 C CA . LEU A 1 102 ? -9.142 7.987 16.135 1.00 94.94 102 LEU A CA 1
ATOM 827 C C . LEU A 1 102 ? -10.636 7.781 16.393 1.00 94.94 102 LEU A C 1
ATOM 829 O O . LEU A 1 102 ? -10.981 7.058 17.326 1.00 94.94 102 LEU A O 1
ATOM 833 N N . GLU A 1 103 ? -11.490 8.347 15.539 1.00 93.81 103 GLU A N 1
ATOM 834 C CA . GLU A 1 103 ? -12.944 8.203 15.583 1.00 93.81 103 GLU A CA 1
ATOM 835 C C . GLU A 1 103 ? -13.370 6.746 15.368 1.00 93.81 103 GLU A C 1
ATOM 837 O O . GLU A 1 103 ? -14.118 6.198 16.180 1.00 93.81 103 GLU A O 1
ATOM 842 N N . PHE A 1 104 ? -12.844 6.076 14.335 1.00 93.94 104 PHE A N 1
ATOM 843 C CA . PHE A 1 104 ? -13.104 4.655 14.100 1.00 93.94 104 PHE A CA 1
ATOM 844 C C . PHE A 1 104 ? -12.738 3.815 15.329 1.00 93.94 104 PHE A C 1
ATOM 846 O O . PHE A 1 104 ? -13.542 3.016 15.812 1.00 93.94 104 PHE A O 1
ATOM 853 N N . SER A 1 105 ? -11.543 4.031 15.886 1.00 95.25 105 SER A N 1
ATOM 854 C CA . SER A 1 105 ? -11.079 3.313 17.071 1.00 95.25 105 SER A CA 1
ATOM 855 C C . SER A 1 105 ? -11.951 3.583 18.300 1.00 95.25 105 SER A C 1
ATOM 857 O O . SER A 1 105 ? -12.293 2.642 19.021 1.00 95.25 105 SER A O 1
ATOM 859 N N . SER A 1 106 ? -12.314 4.842 18.567 1.00 94.62 106 SER A N 1
ATOM 860 C CA . SER A 1 106 ? -13.152 5.185 19.720 1.00 94.62 106 SER A CA 1
ATOM 861 C C . SER A 1 106 ? -14.553 4.607 19.588 1.00 94.62 106 SER A C 1
ATOM 863 O O . SER A 1 106 ? -15.066 4.033 20.546 1.00 94.62 106 SER A O 1
ATOM 865 N N . ASN A 1 107 ? -15.140 4.691 18.395 1.00 93.88 107 ASN A N 1
ATOM 866 C CA . ASN A 1 107 ? -16.473 4.174 18.123 1.00 93.88 107 ASN A CA 1
ATOM 867 C C . ASN A 1 107 ? -16.511 2.648 18.227 1.00 93.88 107 ASN A C 1
ATOM 869 O O . ASN A 1 107 ? -17.449 2.089 18.793 1.00 93.88 107 ASN A O 1
ATOM 873 N N . LEU A 1 108 ? -15.469 1.964 17.754 1.00 94.19 108 LEU A N 1
ATOM 874 C CA . LEU A 1 108 ? -15.361 0.516 17.881 1.00 94.19 108 LEU A CA 1
ATOM 875 C C . LEU A 1 108 ? -15.258 0.080 19.348 1.00 94.19 108 LEU A C 1
ATOM 877 O O . LEU A 1 108 ? -15.927 -0.863 19.760 1.00 94.19 108 LEU A O 1
ATOM 881 N N . ALA A 1 109 ? -14.452 0.787 20.145 1.00 94.56 109 ALA A N 1
ATOM 882 C CA . ALA A 1 109 ? -14.300 0.502 21.570 1.00 94.56 109 ALA A CA 1
ATOM 883 C C . ALA A 1 109 ? -15.580 0.793 22.376 1.00 94.56 109 ALA A C 1
ATOM 885 O O . ALA A 1 109 ? -15.885 0.056 23.311 1.00 94.56 109 ALA A O 1
ATOM 886 N N . ALA A 1 110 ? -16.325 1.842 22.016 1.00 94.62 110 ALA A N 1
ATOM 887 C CA . ALA A 1 110 ? -17.562 2.223 22.694 1.00 94.62 110 ALA A CA 1
ATOM 888 C C . ALA A 1 110 ? -18.720 1.253 22.410 1.00 94.62 110 ALA A C 1
ATOM 890 O O . ALA A 1 110 ? -19.476 0.922 23.319 1.00 94.62 110 ALA A O 1
ATOM 891 N N . ASN A 1 111 ? -18.850 0.782 21.165 1.00 93.81 111 ASN A N 1
ATOM 892 C CA . ASN A 1 111 ? -20.015 0.005 20.730 1.00 93.81 111 ASN A CA 1
ATOM 893 C C . ASN A 1 111 ? -19.826 -1.518 20.792 1.00 93.81 111 ASN A C 1
ATOM 895 O O . ASN A 1 111 ? -20.809 -2.253 20.737 1.00 93.81 111 ASN A O 1
ATOM 899 N N . LEU A 1 112 ? -18.590 -2.013 20.919 1.00 94.81 112 LEU A N 1
ATOM 900 C CA . LEU A 1 112 ? -18.290 -3.446 21.030 1.00 94.81 112 LEU A CA 1
ATOM 901 C C . LEU A 1 112 ? -17.531 -3.753 22.330 1.00 94.81 112 LEU A C 1
ATOM 903 O O . LEU A 1 112 ? -16.336 -4.072 22.296 1.00 94.81 112 LEU A O 1
ATOM 907 N N . PRO A 1 113 ? -18.200 -3.678 23.497 1.00 92.50 113 PRO A N 1
ATOM 908 C CA . PRO A 1 113 ? -17.565 -3.987 24.770 1.00 92.50 113 PRO A CA 1
ATOM 909 C C . PRO A 1 113 ? -17.053 -5.434 24.769 1.00 92.50 113 PRO A C 1
ATOM 911 O O . PRO A 1 113 ? -17.800 -6.383 24.549 1.00 92.50 113 PRO A O 1
ATOM 914 N N . GLY A 1 114 ? -15.751 -5.605 25.003 1.00 92.31 114 GLY A N 1
ATOM 915 C CA . GLY A 1 114 ? -15.079 -6.910 24.977 1.00 92.31 114 GLY A CA 1
ATOM 916 C C . GLY A 1 114 ? -14.338 -7.222 23.674 1.00 92.31 114 GLY A C 1
ATOM 917 O O . GLY A 1 114 ? -13.465 -8.095 23.680 1.00 92.31 114 GLY A O 1
ATOM 918 N N . PHE A 1 115 ? -14.587 -6.477 22.591 1.00 93.44 115 PHE A N 1
ATOM 919 C CA . PHE A 1 115 ? -13.755 -6.554 21.396 1.00 93.44 115 PHE A CA 1
ATOM 920 C C . PHE A 1 115 ? -12.374 -5.952 21.682 1.00 93.44 115 PHE A C 1
ATOM 922 O O . PHE A 1 115 ? -12.226 -4.765 21.975 1.00 93.44 115 PHE A O 1
ATOM 929 N N . LYS A 1 116 ? -11.332 -6.783 21.600 1.00 92.56 116 LYS A N 1
ATOM 930 C CA . LYS A 1 116 ? -9.945 -6.328 21.726 1.00 92.56 116 LYS A CA 1
ATOM 931 C C . LYS A 1 116 ? -9.413 -5.986 20.349 1.00 92.56 116 LYS A C 1
ATOM 933 O O . LYS A 1 116 ? -9.148 -6.883 19.552 1.00 92.56 116 LYS A O 1
ATOM 938 N N . GLN A 1 117 ? -9.220 -4.695 20.109 1.00 90.00 117 GLN A N 1
ATOM 939 C CA . GLN A 1 117 ? -8.515 -4.233 18.924 1.00 90.00 117 GLN A CA 1
ATOM 940 C C . GLN A 1 117 ? -7.124 -4.856 18.858 1.00 90.00 117 GLN A C 1
ATOM 942 O O . GLN A 1 117 ? -6.429 -4.993 19.869 1.00 90.00 117 GLN A O 1
ATOM 947 N N . THR A 1 118 ? -6.720 -5.227 17.653 1.00 88.50 118 THR A N 1
ATOM 948 C CA . THR A 1 118 ? -5.422 -5.848 17.412 1.00 88.50 118 THR A CA 1
ATOM 949 C C . THR A 1 118 ? -4.618 -5.011 16.444 1.00 88.50 118 THR A C 1
ATOM 951 O O . THR A 1 118 ? -5.151 -4.496 15.464 1.00 88.50 118 THR A O 1
ATOM 954 N N . TYR A 1 119 ? -3.316 -4.957 16.688 1.00 88.56 119 TYR A N 1
ATOM 955 C CA . TYR A 1 119 ? -2.389 -4.140 15.912 1.00 88.56 119 TYR A CA 1
ATOM 956 C C . TYR A 1 119 ? -1.320 -4.985 15.217 1.00 88.56 119 TYR A C 1
ATOM 958 O O . TYR A 1 119 ? -0.495 -4.458 14.485 1.00 88.56 119 TYR A O 1
ATOM 966 N N . ALA A 1 120 ? -1.346 -6.306 15.420 1.00 86.25 120 ALA A N 1
ATOM 967 C CA . ALA A 1 120 ? -0.302 -7.220 14.971 1.00 86.25 120 ALA A CA 1
ATOM 968 C C . ALA A 1 120 ? -0.062 -7.181 13.455 1.00 86.25 120 ALA A C 1
ATOM 970 O O . ALA A 1 120 ? 1.089 -7.235 13.042 1.00 86.25 120 ALA A O 1
ATOM 971 N N . LEU A 1 121 ? -1.116 -7.060 12.634 1.00 85.00 121 LEU A N 1
ATOM 972 C CA . LEU A 1 121 ? -0.971 -7.084 11.177 1.00 85.00 121 LEU A CA 1
ATOM 973 C C . LEU A 1 121 ? -0.166 -5.879 10.645 1.00 85.00 121 LEU A C 1
ATOM 975 O O . LEU A 1 121 ? 0.819 -6.127 9.955 1.00 85.00 121 LEU A O 1
ATOM 979 N N . PRO A 1 122 ? -0.487 -4.612 10.987 1.00 86.94 122 PRO A N 1
ATOM 980 C CA . PRO A 1 122 ? 0.367 -3.473 10.643 1.00 86.94 122 PRO A CA 1
ATOM 981 C C . PRO A 1 122 ? 1.840 -3.661 11.029 1.00 86.94 122 PRO A C 1
ATOM 983 O O . PRO A 1 122 ? 2.715 -3.433 10.202 1.00 86.94 122 PRO A O 1
ATOM 986 N N . TYR A 1 123 ? 2.130 -4.128 12.249 1.00 86.12 123 TYR A N 1
ATOM 987 C CA . TYR A 1 123 ? 3.515 -4.343 12.691 1.00 86.12 123 TYR A CA 1
ATOM 988 C C . TYR A 1 123 ? 4.215 -5.485 11.953 1.00 86.12 123 TYR A C 1
ATOM 990 O O . TYR A 1 123 ? 5.392 -5.359 11.627 1.00 86.12 123 TYR A O 1
ATOM 998 N N . LEU A 1 124 ? 3.505 -6.578 11.664 1.00 87.00 124 LEU A N 1
ATOM 999 C CA . LEU A 1 124 ? 4.039 -7.680 10.866 1.00 87.00 124 LEU A CA 1
ATOM 1000 C C . LEU A 1 124 ? 4.383 -7.208 9.450 1.00 87.00 124 LEU A C 1
ATOM 1002 O O . LEU A 1 124 ? 5.437 -7.565 8.938 1.00 87.00 124 LEU A O 1
ATOM 1006 N N . MET A 1 125 ? 3.526 -6.377 8.850 1.00 84.62 125 MET A N 1
ATOM 1007 C CA . MET A 1 125 ? 3.773 -5.793 7.532 1.00 84.62 125 MET A CA 1
ATOM 1008 C C . MET A 1 125 ? 4.987 -4.861 7.549 1.00 84.62 125 MET A C 1
ATOM 1010 O O . MET A 1 125 ? 5.827 -4.991 6.670 1.00 84.62 125 MET A O 1
ATOM 1014 N N . ILE A 1 126 ? 5.134 -3.992 8.561 1.00 84.62 126 ILE A N 1
ATOM 1015 C CA . ILE A 1 126 ? 6.350 -3.170 8.731 1.00 84.62 126 ILE A CA 1
ATOM 1016 C C . ILE A 1 126 ? 7.584 -4.066 8.822 1.00 84.62 126 ILE A C 1
ATOM 1018 O O . ILE A 1 126 ? 8.559 -3.846 8.117 1.00 84.62 126 ILE A O 1
ATOM 1022 N N . PHE A 1 127 ? 7.543 -5.083 9.684 1.00 84.88 127 PHE A N 1
ATOM 1023 C CA . PHE A 1 127 ? 8.676 -5.975 9.895 1.00 84.88 127 PHE A CA 1
ATOM 1024 C C . PHE A 1 127 ? 9.065 -6.722 8.613 1.00 84.88 127 PHE A C 1
ATOM 1026 O O . PHE A 1 127 ? 10.245 -6.773 8.267 1.00 84.88 127 PHE A O 1
ATOM 1033 N N . ALA A 1 128 ? 8.080 -7.265 7.893 1.00 86.50 128 ALA A N 1
ATOM 1034 C CA . ALA A 1 128 ? 8.297 -7.943 6.621 1.00 86.50 128 ALA A CA 1
ATOM 1035 C C . ALA A 1 128 ? 8.899 -6.993 5.579 1.00 86.50 128 ALA A C 1
ATOM 1037 O O . ALA A 1 128 ? 9.880 -7.345 4.932 1.00 86.50 128 ALA A O 1
ATOM 1038 N N . ALA A 1 129 ? 8.362 -5.776 5.479 1.00 82.69 129 ALA A N 1
ATOM 1039 C CA . ALA A 1 129 ? 8.836 -4.748 4.566 1.00 82.69 129 ALA A CA 1
ATOM 1040 C C . ALA A 1 129 ? 10.294 -4.349 4.886 1.00 82.69 129 ALA A C 1
ATOM 1042 O O . ALA A 1 129 ? 11.152 -4.435 4.016 1.00 82.69 129 ALA A O 1
ATOM 1043 N N . CYS A 1 130 ? 10.625 -4.046 6.150 1.00 82.56 130 CYS A N 1
ATOM 1044 C CA . CYS A 1 130 ? 12.007 -3.780 6.580 1.00 82.56 130 CYS A CA 1
ATOM 1045 C C . CYS A 1 130 ? 12.968 -4.927 6.236 1.00 82.56 130 CYS A C 1
ATOM 1047 O O . CYS A 1 130 ? 14.114 -4.696 5.853 1.00 82.56 130 CYS A O 1
ATOM 1049 N N . THR A 1 131 ? 12.516 -6.168 6.434 1.00 85.50 131 THR A N 1
ATOM 1050 C CA . THR A 1 131 ? 13.330 -7.366 6.202 1.00 85.50 131 THR A CA 1
ATOM 1051 C C . THR A 1 131 ? 13.616 -7.546 4.716 1.00 85.50 131 THR A C 1
ATOM 1053 O O . THR A 1 131 ? 14.769 -7.761 4.353 1.00 85.50 131 THR A O 1
ATOM 1056 N N . LEU A 1 132 ? 12.592 -7.420 3.865 1.00 83.19 132 LEU A N 1
ATOM 1057 C CA . LEU A 1 132 ? 12.741 -7.497 2.412 1.00 83.19 132 LEU A CA 1
ATOM 1058 C C . LEU A 1 132 ? 13.722 -6.445 1.897 1.00 83.19 132 LEU A C 1
ATOM 1060 O O . LEU A 1 132 ? 14.609 -6.793 1.127 1.00 83.19 132 LEU A O 1
ATOM 1064 N N . GLU A 1 133 ? 13.649 -5.210 2.394 1.00 79.75 133 GLU A N 1
ATOM 1065 C CA . GLU A 1 133 ? 14.585 -4.165 1.967 1.00 79.75 133 GLU A CA 1
ATOM 1066 C C . GLU A 1 133 ? 16.005 -4.371 2.468 1.00 79.75 133 GLU A C 1
ATOM 1068 O O . GLU A 1 133 ? 16.963 -4.123 1.742 1.00 79.75 133 GLU A O 1
ATOM 1073 N N . THR A 1 134 ? 16.165 -4.881 3.688 1.00 80.44 134 THR A N 1
ATOM 1074 C CA . THR A 1 134 ? 17.497 -5.225 4.200 1.00 80.44 134 THR A CA 1
ATOM 1075 C C . THR A 1 134 ? 18.133 -6.323 3.343 1.00 80.44 134 THR A C 1
ATOM 1077 O O . THR A 1 134 ? 19.326 -6.266 3.052 1.00 80.44 134 THR A O 1
ATOM 1080 N N . ILE A 1 135 ? 17.339 -7.308 2.909 1.00 84.44 135 ILE A N 1
ATOM 1081 C CA . ILE A 1 135 ? 17.787 -8.362 1.991 1.00 84.44 135 ILE A CA 1
ATOM 1082 C C . ILE A 1 135 ? 18.105 -7.772 0.616 1.00 84.44 135 ILE A C 1
ATOM 1084 O O . ILE A 1 135 ? 19.184 -8.037 0.098 1.00 84.44 135 ILE A O 1
ATOM 1088 N N . SER A 1 136 ? 17.209 -6.955 0.053 1.00 78.31 136 SER A N 1
ATOM 1089 C CA . SER A 1 136 ? 17.398 -6.280 -1.237 1.00 78.31 136 SER A CA 1
ATOM 1090 C C . SER A 1 136 ? 18.716 -5.505 -1.257 1.00 78.31 136 SER A C 1
ATOM 1092 O O . SER A 1 136 ? 19.570 -5.757 -2.104 1.00 78.31 136 SER A O 1
ATOM 1094 N N . PHE A 1 137 ? 18.944 -4.671 -0.239 1.00 78.31 137 PHE A N 1
ATOM 1095 C CA . PHE A 1 137 ? 20.180 -3.914 -0.065 1.00 78.31 137 PHE A CA 1
ATOM 1096 C C . PHE A 1 137 ? 21.424 -4.805 0.065 1.00 78.31 137 PHE A C 1
ATOM 1098 O O . PHE A 1 137 ? 22.476 -4.494 -0.492 1.00 78.31 137 PHE A O 1
ATOM 1105 N N . ALA A 1 138 ? 21.328 -5.924 0.790 1.00 82.12 138 ALA A N 1
ATOM 1106 C CA . ALA A 1 138 ? 22.436 -6.869 0.909 1.00 82.12 138 ALA A CA 1
ATOM 1107 C C . ALA A 1 138 ? 22.741 -7.573 -0.428 1.00 82.12 138 ALA A C 1
ATOM 1109 O O . ALA A 1 138 ? 23.905 -7.826 -0.740 1.00 82.12 138 ALA A O 1
ATOM 1110 N N . CYS A 1 139 ? 21.708 -7.878 -1.219 1.00 79.50 139 CYS A N 1
ATOM 1111 C CA . CYS A 1 139 ? 21.808 -8.574 -2.500 1.00 79.50 139 CYS A CA 1
ATOM 1112 C C . CYS A 1 139 ? 22.319 -7.690 -3.639 1.00 79.50 139 CYS A C 1
ATOM 1114 O O . CYS A 1 139 ? 23.062 -8.182 -4.485 1.00 79.50 139 CYS A O 1
ATOM 1116 N N . THR A 1 140 ? 21.962 -6.403 -3.672 1.00 73.81 140 THR A N 1
ATOM 1117 C CA . THR A 1 140 ? 22.433 -5.480 -4.718 1.00 73.81 140 THR A CA 1
ATOM 1118 C C . THR A 1 140 ? 23.923 -5.169 -4.611 1.00 73.81 140 THR A C 1
ATOM 1120 O O . THR A 1 140 ? 24.471 -4.536 -5.510 1.00 73.81 140 THR A O 1
ATOM 1123 N N . GLY A 1 141 ? 24.603 -5.655 -3.563 1.00 64.69 141 GLY A N 1
ATOM 1124 C CA . GLY A 1 141 ? 26.058 -5.662 -3.495 1.00 64.69 141 GLY A CA 1
ATOM 1125 C C . GLY A 1 141 ? 26.632 -4.264 -3.669 1.00 64.69 141 GLY A C 1
ATOM 1126 O O . GLY A 1 141 ? 27.592 -4.098 -4.419 1.00 64.69 141 GLY A O 1
ATOM 1127 N N . TYR A 1 142 ? 26.022 -3.270 -3.012 1.00 61.97 142 TYR A N 1
ATOM 1128 C CA . TYR A 1 142 ? 26.433 -1.869 -3.039 1.00 61.97 142 TYR A CA 1
ATOM 1129 C C . TYR A 1 142 ? 27.819 -1.693 -2.395 1.00 61.97 142 TYR A C 1
ATOM 1131 O O . TYR A 1 142 ? 27.987 -1.153 -1.302 1.00 61.97 142 TYR A O 1
ATOM 1139 N N . GLY A 1 143 ? 28.852 -2.168 -3.084 1.00 56.59 143 GLY A N 1
ATOM 1140 C CA . GLY A 1 143 ? 30.234 -1.858 -2.795 1.00 56.59 143 GLY A CA 1
ATOM 1141 C C . GLY A 1 143 ? 30.419 -0.360 -2.974 1.00 56.59 143 GLY A C 1
ATOM 1142 O O . GLY A 1 143 ? 30.208 0.152 -4.067 1.00 56.59 143 GLY A O 1
ATOM 1143 N N . THR A 1 144 ? 30.821 0.313 -1.894 1.00 57.00 144 THR A N 1
ATOM 1144 C CA . THR A 1 144 ? 31.203 1.739 -1.765 1.00 57.00 144 THR A CA 1
ATOM 1145 C C . THR A 1 144 ? 30.127 2.784 -1.457 1.00 57.00 144 THR A C 1
ATOM 1147 O O . THR A 1 144 ? 30.502 3.917 -1.158 1.00 57.00 144 THR A O 1
ATOM 1150 N N . TYR A 1 145 ? 28.838 2.443 -1.402 1.00 58.59 145 TYR A N 1
ATOM 1151 C CA . TYR A 1 145 ? 27.815 3.433 -1.033 1.00 58.59 145 TYR A CA 1
ATOM 1152 C C . TYR A 1 145 ? 27.847 3.749 0.468 1.00 58.59 145 TYR A C 1
ATOM 1154 O O . TYR A 1 145 ? 28.120 2.888 1.311 1.00 58.59 145 TYR A O 1
ATOM 1162 N N . LEU A 1 146 ? 27.634 5.023 0.800 1.00 70.38 146 LEU A N 1
ATOM 1163 C CA . LEU A 1 146 ? 27.741 5.536 2.161 1.00 70.38 146 LEU A CA 1
ATOM 1164 C C . LEU A 1 146 ? 26.568 5.010 2.993 1.00 70.38 146 LEU A C 1
ATOM 1166 O O . LEU A 1 146 ? 25.455 4.845 2.506 1.00 70.38 146 LEU A O 1
ATOM 1170 N N . VAL A 1 147 ? 26.784 4.829 4.298 1.00 73.75 147 VAL A N 1
ATOM 1171 C CA . VAL A 1 147 ? 25.736 4.516 5.292 1.00 73.75 147 VAL A CA 1
ATOM 1172 C C . VAL A 1 147 ? 24.489 5.414 5.136 1.00 73.75 147 VAL A C 1
ATOM 1174 O O . VAL A 1 147 ? 23.372 4.991 5.428 1.00 73.75 147 VAL A O 1
ATOM 1177 N N . PHE A 1 148 ? 24.671 6.639 4.638 1.00 69.88 148 PHE A N 1
ATOM 1178 C CA . PHE A 1 148 ? 23.601 7.584 4.327 1.00 69.88 148 PHE A CA 1
ATOM 1179 C C . PHE A 1 148 ? 22.644 7.119 3.221 1.00 69.88 148 PHE A C 1
ATOM 1181 O O . PHE A 1 148 ? 21.446 7.344 3.364 1.00 69.88 148 PHE A O 1
ATOM 1188 N N . ASP A 1 149 ? 23.127 6.438 2.182 1.00 71.12 149 ASP A N 1
ATOM 1189 C CA . ASP A 1 149 ? 22.294 5.955 1.073 1.00 71.12 149 ASP A CA 1
ATOM 1190 C C . ASP A 1 149 ? 21.354 4.845 1.554 1.00 71.12 149 ASP A C 1
ATOM 1192 O O . ASP A 1 149 ? 20.163 4.847 1.250 1.00 71.12 149 ASP A O 1
ATOM 1196 N N . TYR A 1 150 ? 21.865 3.957 2.415 1.00 75.38 150 TYR A N 1
ATOM 1197 C CA . TYR A 1 150 ? 21.047 2.952 3.091 1.00 75.38 150 TYR A CA 1
ATOM 1198 C C . TYR A 1 150 ? 19.958 3.596 3.951 1.00 75.38 150 TYR A C 1
ATOM 1200 O O . TYR A 1 150 ? 18.791 3.224 3.857 1.00 75.38 150 TYR A O 1
ATOM 1208 N N . TYR A 1 151 ? 20.314 4.588 4.776 1.00 74.88 151 TYR A N 1
ATOM 1209 C CA . TYR A 1 151 ? 19.328 5.274 5.613 1.00 74.88 151 TYR A CA 1
ATOM 1210 C C . TYR A 1 151 ? 18.260 5.988 4.792 1.00 74.88 151 TYR A C 1
ATOM 1212 O O . TYR A 1 151 ? 17.096 5.972 5.183 1.00 74.88 151 TYR A O 1
ATOM 1220 N N . ALA A 1 152 ? 18.644 6.597 3.676 1.00 72.31 152 ALA A N 1
ATOM 1221 C CA . ALA A 1 152 ? 17.728 7.278 2.781 1.00 72.31 152 ALA A CA 1
ATOM 1222 C C . ALA A 1 152 ? 16.743 6.324 2.128 1.00 72.31 152 ALA A C 1
ATOM 1224 O O . ALA A 1 152 ? 15.540 6.549 2.189 1.00 72.31 152 ALA A O 1
ATOM 1225 N N . PHE A 1 153 ? 17.267 5.237 1.571 1.00 72.94 153 PHE A N 1
ATOM 1226 C CA . PHE A 1 153 ? 16.481 4.203 0.927 1.00 72.94 153 PHE A CA 1
ATOM 1227 C C . PHE A 1 153 ? 15.509 3.552 1.916 1.00 72.94 153 PHE A C 1
ATOM 1229 O O . PHE A 1 153 ? 14.307 3.475 1.667 1.00 72.94 153 PHE A O 1
ATOM 1236 N N . VAL A 1 154 ? 16.006 3.181 3.102 1.00 75.88 154 VAL A N 1
ATOM 1237 C CA . VAL A 1 154 ? 15.166 2.662 4.185 1.00 75.88 154 VAL A CA 1
ATOM 1238 C C . VAL A 1 154 ? 14.121 3.694 4.593 1.00 75.88 154 VAL A C 1
ATOM 1240 O O . VAL A 1 154 ? 12.965 3.326 4.759 1.00 75.88 154 VAL A O 1
ATOM 1243 N N . TYR A 1 155 ? 14.479 4.973 4.744 1.00 79.00 155 TYR A N 1
ATOM 1244 C CA . TYR A 1 155 ? 13.533 6.026 5.114 1.00 79.00 155 TYR A CA 1
ATOM 1245 C C . TYR A 1 155 ? 12.445 6.228 4.058 1.00 79.00 155 TYR A C 1
ATOM 1247 O O . TYR A 1 155 ? 11.278 6.313 4.423 1.00 79.00 155 TYR A O 1
ATOM 1255 N N . GLU A 1 156 ? 12.805 6.287 2.777 1.00 73.50 156 GLU A N 1
ATOM 1256 C CA . GLU A 1 156 ? 11.883 6.455 1.651 1.00 73.50 156 GLU A CA 1
ATOM 1257 C C . GLU A 1 156 ? 10.873 5.314 1.601 1.00 73.50 156 GLU A C 1
ATOM 1259 O O . GLU A 1 156 ? 9.656 5.534 1.625 1.00 73.50 156 GLU A O 1
ATOM 1264 N N . PHE A 1 157 ? 11.385 4.087 1.607 1.00 74.25 157 PHE A N 1
ATOM 1265 C CA . PHE A 1 157 ? 10.562 2.896 1.599 1.00 74.25 157 PHE A CA 1
ATOM 1266 C C . PHE A 1 157 ? 9.633 2.879 2.811 1.00 74.25 157 PHE A C 1
ATOM 1268 O O . PHE A 1 157 ? 8.411 2.763 2.693 1.00 74.25 157 PHE A O 1
ATOM 1275 N N . LEU A 1 158 ? 10.197 3.088 3.997 1.00 78.44 158 LEU A N 1
ATOM 1276 C CA . LEU A 1 158 ? 9.433 3.147 5.226 1.00 78.44 158 LEU A CA 1
ATOM 1277 C C . LEU A 1 158 ? 8.359 4.230 5.173 1.00 78.44 158 LEU A C 1
ATOM 1279 O O . LEU A 1 158 ? 7.213 3.938 5.503 1.00 78.44 158 LEU A O 1
ATOM 1283 N N . ALA A 1 159 ? 8.677 5.446 4.732 1.00 77.62 159 ALA A N 1
ATOM 1284 C CA . ALA A 1 159 ? 7.718 6.538 4.620 1.00 77.62 159 ALA A CA 1
ATOM 1285 C C . ALA A 1 159 ? 6.524 6.137 3.740 1.00 77.62 159 ALA A C 1
ATOM 1287 O O . ALA A 1 159 ? 5.378 6.391 4.123 1.00 77.62 159 ALA A O 1
ATOM 1288 N N . CYS A 1 160 ? 6.763 5.440 2.630 1.00 73.56 160 CYS A N 1
ATOM 1289 C CA . CYS A 1 160 ? 5.708 4.949 1.742 1.00 73.56 160 CYS A CA 1
ATOM 1290 C C . CYS A 1 160 ? 4.850 3.846 2.381 1.00 73.56 160 CYS A C 1
ATOM 1292 O O . CYS A 1 160 ? 3.645 3.772 2.142 1.00 73.56 160 CYS A O 1
ATOM 1294 N N . PHE A 1 161 ? 5.428 3.003 3.241 1.00 80.56 161 PHE A N 1
ATOM 1295 C CA . PHE A 1 161 ? 4.673 2.004 4.007 1.00 80.56 161 PHE A CA 1
ATOM 1296 C C . PHE A 1 161 ? 3.919 2.615 5.195 1.00 80.56 161 PHE A C 1
ATOM 1298 O O . PHE A 1 161 ? 2.794 2.207 5.499 1.00 80.56 161 PHE A O 1
ATOM 1305 N N . TYR A 1 162 ? 4.497 3.619 5.857 1.00 82.69 162 TYR A N 1
ATOM 1306 C CA . TYR A 1 162 ? 3.929 4.264 7.039 1.00 82.69 162 TYR A CA 1
ATOM 1307 C C . TYR A 1 162 ? 2.624 5.001 6.740 1.00 82.69 162 TYR A C 1
ATOM 1309 O O . TYR A 1 162 ? 1.735 5.028 7.598 1.00 82.69 162 TYR A O 1
ATOM 1317 N N . SER A 1 163 ? 2.452 5.522 5.523 1.00 76.38 163 SER A N 1
ATOM 1318 C CA . SER A 1 163 ? 1.182 6.109 5.080 1.00 76.38 163 SER A CA 1
ATOM 1319 C C . SER A 1 163 ? 0.035 5.085 5.023 1.00 76.38 163 SER A C 1
ATOM 1321 O O . SER A 1 163 ? -1.127 5.442 5.236 1.00 76.38 163 SER A O 1
ATOM 1323 N N . ARG A 1 164 ? 0.355 3.798 4.823 1.00 84.12 164 ARG A N 1
ATOM 1324 C CA . ARG A 1 164 ? -0.602 2.694 4.613 1.00 84.12 164 ARG A CA 1
ATOM 1325 C C . ARG A 1 164 ? -1.028 2.000 5.907 1.00 84.12 164 ARG A C 1
ATOM 1327 O O . ARG A 1 164 ? -2.022 1.272 5.927 1.00 84.12 164 ARG A O 1
ATOM 1334 N N . LEU A 1 165 ? -0.314 2.220 7.011 1.00 88.06 165 LEU A N 1
ATOM 1335 C CA . LEU A 1 165 ? -0.552 1.476 8.252 1.00 88.06 165 LEU A CA 1
ATOM 1336 C C . LEU A 1 165 ? -1.925 1.702 8.859 1.00 88.06 165 LEU A C 1
ATOM 1338 O O . LEU A 1 165 ? -2.485 0.775 9.442 1.00 88.06 165 LEU A O 1
ATOM 1342 N N . THR A 1 166 ? -2.481 2.906 8.740 1.00 89.06 166 THR A N 1
ATOM 1343 C CA . THR A 1 166 ? -3.819 3.161 9.280 1.00 89.06 166 THR A CA 1
ATOM 1344 C C . THR A 1 166 ? -4.904 2.508 8.445 1.00 89.06 166 THR A C 1
ATOM 1346 O O . THR A 1 166 ? -5.860 2.003 9.023 1.00 89.06 166 THR A O 1
ATOM 1349 N N . ILE A 1 167 ? -4.715 2.400 7.127 1.00 88.06 167 ILE A N 1
ATOM 1350 C CA . ILE A 1 167 ? -5.609 1.641 6.241 1.00 88.06 167 ILE A CA 1
ATOM 1351 C C . ILE A 1 167 ? -5.596 0.159 6.634 1.00 88.06 167 ILE A C 1
ATOM 1353 O O . ILE A 1 167 ? -6.655 -0.439 6.835 1.00 88.06 167 ILE A O 1
ATOM 1357 N N . LEU A 1 168 ? -4.405 -0.426 6.819 1.00 89.50 168 LEU A N 1
ATOM 1358 C CA . LEU A 1 168 ? -4.258 -1.814 7.275 1.00 89.50 168 LEU A CA 1
ATOM 1359 C C . LEU A 1 168 ? -4.880 -2.029 8.659 1.00 89.50 168 LEU A C 1
ATOM 1361 O O . LEU A 1 168 ? -5.569 -3.024 8.880 1.00 89.50 168 LEU A O 1
ATOM 1365 N N . TYR A 1 169 ? -4.668 -1.087 9.579 1.00 92.00 169 TYR A N 1
ATOM 1366 C CA . TYR A 1 169 ? -5.253 -1.121 10.916 1.00 92.00 169 TYR A CA 1
ATOM 1367 C C . TYR A 1 169 ? -6.787 -1.101 10.867 1.00 92.00 169 TYR A C 1
ATOM 1369 O O . TYR A 1 169 ? -7.415 -1.964 11.483 1.00 92.00 169 TYR A O 1
ATOM 1377 N N . ILE A 1 170 ? -7.387 -0.162 10.128 1.00 91.50 170 ILE A N 1
ATOM 1378 C CA . ILE A 1 170 ? -8.845 -0.035 10.001 1.00 91.50 170 ILE A CA 1
ATOM 1379 C C . ILE A 1 170 ? -9.428 -1.295 9.364 1.00 91.50 170 ILE A C 1
ATOM 1381 O O . ILE A 1 170 ? -10.360 -1.881 9.910 1.00 91.50 170 ILE A O 1
ATOM 1385 N N . THR A 1 171 ? -8.836 -1.761 8.263 1.00 89.94 171 THR A N 1
ATOM 1386 C CA . THR A 1 171 ? -9.320 -2.934 7.520 1.00 89.94 171 THR A CA 1
ATOM 1387 C C . THR A 1 171 ? -9.258 -4.208 8.367 1.00 89.94 171 THR A C 1
ATOM 1389 O O . THR A 1 171 ? -10.232 -4.961 8.433 1.00 89.94 171 THR A O 1
ATOM 1392 N N . ASP A 1 172 ? -8.146 -4.449 9.072 1.00 90.94 172 ASP A N 1
ATOM 1393 C CA . ASP A 1 172 ? -7.998 -5.630 9.932 1.00 90.94 172 ASP A CA 1
ATOM 1394 C C . ASP A 1 172 ? -8.953 -5.593 11.130 1.00 90.94 172 ASP A C 1
ATOM 1396 O O . ASP A 1 172 ? -9.585 -6.605 11.446 1.00 90.94 172 ASP A O 1
ATOM 1400 N N . ASN A 1 173 ? -9.103 -4.433 11.780 1.00 92.62 173 ASN A N 1
ATOM 1401 C CA . ASN A 1 173 ? -10.009 -4.295 12.919 1.00 92.62 173 ASN A CA 1
ATOM 1402 C C . ASN A 1 173 ? -11.476 -4.357 12.497 1.00 92.62 173 ASN A C 1
ATOM 1404 O O . ASN A 1 173 ? -12.255 -4.992 13.200 1.00 92.62 173 ASN A O 1
ATOM 1408 N N . TYR A 1 174 ? -11.847 -3.802 11.341 1.00 92.06 174 TYR A N 1
ATOM 1409 C CA . TYR A 1 174 ? -13.180 -3.974 10.766 1.00 92.06 174 TYR A CA 1
ATOM 1410 C C . TYR A 1 174 ? -13.477 -5.455 10.507 1.00 92.06 174 TYR A C 1
ATOM 1412 O O . TYR A 1 174 ? -14.464 -5.983 11.016 1.00 92.06 174 TYR A O 1
ATOM 1420 N N . ARG A 1 175 ? -12.582 -6.165 9.804 1.00 92.56 175 ARG A N 1
ATOM 1421 C CA . ARG A 1 175 ? -12.723 -7.606 9.536 1.00 92.56 175 ARG A CA 1
ATOM 1422 C C . ARG A 1 175 ? -12.908 -8.404 10.828 1.00 92.56 175 ARG A C 1
ATOM 1424 O O . ARG A 1 175 ? -13.808 -9.236 10.919 1.00 92.56 175 ARG A O 1
ATOM 1431 N N . LYS A 1 176 ? -12.067 -8.152 11.833 1.00 91.25 176 LYS A N 1
ATOM 1432 C CA . LYS A 1 176 ? -12.134 -8.836 13.133 1.00 91.25 176 LYS A CA 1
ATOM 1433 C C . LYS A 1 176 ? -13.387 -8.475 13.920 1.00 91.25 176 LYS A C 1
ATOM 1435 O O . LYS A 1 176 ? -13.945 -9.350 14.573 1.00 91.25 176 LYS A O 1
ATOM 1440 N N . ALA A 1 177 ? -13.844 -7.229 13.850 1.00 93.06 177 ALA A N 1
ATOM 1441 C CA . ALA A 1 177 ? -15.086 -6.800 14.477 1.00 93.06 177 ALA A CA 1
ATOM 1442 C C . ALA A 1 177 ? -16.289 -7.509 13.850 1.00 93.06 177 ALA A C 1
ATOM 1444 O O . ALA A 1 177 ? -17.097 -8.077 14.577 1.00 93.06 177 ALA A O 1
ATOM 1445 N N . VAL A 1 178 ? -16.357 -7.587 12.517 1.00 91.12 178 VAL A N 1
ATOM 1446 C CA . VAL A 1 178 ? -17.389 -8.362 11.810 1.00 91.12 178 VAL A CA 1
ATOM 1447 C C . VAL A 1 178 ? -17.348 -9.831 12.237 1.00 91.12 178 VAL A C 1
ATOM 1449 O O . VAL A 1 178 ? -18.376 -10.382 12.619 1.00 91.12 178 VAL A O 1
ATOM 1452 N N . GLN A 1 179 ? -16.168 -10.460 12.258 1.00 91.88 179 GLN A N 1
ATOM 1453 C CA . GLN A 1 179 ? -16.017 -11.846 12.722 1.00 91.88 179 GLN A CA 1
ATOM 1454 C C . GLN A 1 179 ? -16.479 -12.035 14.173 1.00 91.88 179 GLN A C 1
ATOM 1456 O O . GLN A 1 179 ? -17.168 -13.008 14.477 1.00 91.88 179 GLN A O 1
ATOM 1461 N N . TYR A 1 180 ? -16.116 -11.109 15.062 1.00 93.81 180 TYR A N 1
ATOM 1462 C CA . TYR A 1 180 ? -16.507 -11.129 16.468 1.00 93.81 180 TYR A CA 1
ATOM 1463 C C . TYR A 1 180 ? -18.025 -11.038 16.633 1.00 93.81 180 TYR A C 1
ATOM 1465 O O . TYR A 1 180 ? -18.612 -11.844 17.352 1.00 93.81 180 TYR A O 1
ATOM 1473 N N . ILE A 1 181 ? -18.663 -10.102 15.929 1.00 91.06 181 ILE A N 1
ATOM 1474 C CA . ILE A 1 181 ? -20.111 -9.918 15.975 1.00 91.06 181 ILE A CA 1
ATOM 1475 C C . ILE A 1 181 ? -20.815 -11.165 15.414 1.00 91.06 181 ILE A C 1
ATOM 1477 O O . ILE A 1 181 ? -21.697 -11.710 16.074 1.00 91.06 181 ILE A O 1
ATOM 1481 N N . CYS A 1 182 ? -20.404 -11.662 14.241 1.00 90.31 182 CYS A N 1
ATOM 1482 C CA . CYS A 1 182 ? -20.983 -12.866 13.636 1.00 90.31 182 CYS A CA 1
ATOM 1483 C C . CYS A 1 182 ? -20.875 -14.081 14.563 1.00 90.31 182 CYS A C 1
ATOM 1485 O O . CYS A 1 182 ? -21.832 -14.841 14.700 1.00 90.31 182 CYS A O 1
ATOM 1487 N N . LYS A 1 183 ? -19.725 -14.249 15.227 1.00 92.81 183 LYS A N 1
ATOM 1488 C CA . LYS A 1 183 ? -19.536 -15.302 16.224 1.00 92.81 183 LYS A CA 1
ATOM 1489 C C . LYS A 1 183 ? -20.463 -15.107 17.424 1.00 92.81 183 LYS A C 1
ATOM 1491 O O . LYS A 1 183 ? -21.150 -16.042 17.803 1.00 92.81 183 LYS A O 1
ATOM 1496 N N . SER A 1 184 ? -20.543 -13.896 17.977 1.00 92.50 184 SER A N 1
ATOM 1497 C CA . SER A 1 184 ? -21.410 -13.606 19.125 1.00 92.50 184 SER A CA 1
ATOM 1498 C C . SER A 1 184 ? -22.887 -13.884 18.835 1.00 92.50 184 SER A C 1
ATOM 1500 O O . SER A 1 184 ? -23.594 -14.388 19.704 1.00 92.50 184 SER A O 1
ATOM 1502 N N . VAL A 1 185 ? -23.353 -13.576 17.624 1.00 89.50 185 VAL A N 1
ATOM 1503 C CA . VAL A 1 185 ? -24.728 -13.861 17.200 1.00 89.50 185 VAL A CA 1
ATOM 1504 C C . VAL A 1 185 ? -24.952 -15.351 17.025 1.00 89.50 185 VAL A C 1
ATOM 1506 O O . VAL A 1 185 ? -25.964 -15.856 17.499 1.00 89.50 185 VAL A O 1
ATOM 1509 N N . ARG A 1 186 ? -24.009 -16.061 16.397 1.00 92.12 186 ARG A N 1
ATOM 1510 C CA . ARG A 1 186 ? -24.075 -17.518 16.256 1.00 92.12 186 ARG A CA 1
ATOM 1511 C C . ARG A 1 186 ? -24.165 -18.202 17.618 1.00 92.12 186 ARG A C 1
ATOM 1513 O O . ARG A 1 186 ? -25.127 -18.923 17.854 1.00 92.12 186 ARG A O 1
ATOM 1520 N N . ASP A 1 187 ? -23.240 -17.882 18.523 1.00 94.12 187 ASP A N 1
ATOM 1521 C CA . ASP A 1 187 ? -23.178 -18.454 19.872 1.00 94.12 187 ASP A CA 1
ATOM 1522 C C . ASP A 1 187 ? -24.486 -18.201 20.655 1.00 94.12 187 ASP A C 1
ATOM 1524 O O . ASP A 1 187 ? -24.931 -19.045 21.431 1.00 94.12 187 ASP A O 1
ATOM 1528 N N . LYS A 1 188 ? -25.140 -17.047 20.441 1.00 92.94 188 LYS A N 1
ATOM 1529 C CA . LYS A 1 188 ? -26.452 -16.746 21.033 1.00 92.94 188 LYS A CA 1
ATOM 1530 C C . LYS A 1 188 ? -27.588 -17.513 20.356 1.00 92.94 188 LYS A C 1
ATOM 1532 O O . LYS A 1 188 ? -28.419 -18.071 21.055 1.00 92.94 188 LYS A O 1
ATOM 1537 N N . LEU A 1 189 ? -27.655 -17.555 19.027 1.00 85.19 189 LEU A N 1
ATOM 1538 C CA . LEU A 1 189 ? -28.758 -18.202 18.300 1.00 85.19 189 LEU A CA 1
ATOM 1539 C C . LEU A 1 189 ? -28.775 -19.729 18.462 1.00 85.19 189 LEU A C 1
ATOM 1541 O O . LEU A 1 189 ? -29.861 -20.320 18.490 1.00 85.19 189 LEU A O 1
ATOM 1545 N N . GLU A 1 190 ? -27.595 -20.339 18.591 1.00 92.62 190 GLU A N 1
ATOM 1546 C CA . GLU A 1 190 ? -27.408 -21.772 18.855 1.00 92.62 190 GLU A CA 1
ATOM 1547 C C . GLU A 1 190 ? -27.784 -22.168 20.291 1.00 92.62 190 GLU A C 1
ATOM 1549 O O . GLU A 1 190 ? -27.957 -23.350 20.576 1.00 92.62 190 GLU A O 1
ATOM 1554 N N . ASN A 1 191 ? -27.975 -21.205 21.199 1.00 94.56 191 ASN A N 1
ATOM 1555 C CA . ASN A 1 191 ? -28.435 -21.502 22.547 1.00 94.56 191 ASN A CA 1
ATOM 1556 C C . ASN A 1 191 ? -29.919 -21.920 22.535 1.00 94.56 191 ASN A C 1
ATOM 1558 O O . ASN A 1 191 ? -30.818 -21.106 22.290 1.00 94.56 191 ASN A O 1
ATOM 1562 N N . GLU A 1 192 ? -30.174 -23.203 22.802 1.00 92.25 192 GLU A N 1
ATOM 1563 C CA . GLU A 1 192 ? -31.516 -23.803 22.832 1.00 92.25 192 GLU A CA 1
ATOM 1564 C C . GLU A 1 192 ? -32.419 -23.213 23.926 1.00 92.25 192 GLU A C 1
ATOM 1566 O O . GLU A 1 192 ? -33.638 -23.296 23.813 1.00 92.25 192 GLU A O 1
ATOM 1571 N N . SER A 1 193 ? -31.852 -22.576 24.959 1.00 95.94 193 SER A N 1
ATOM 1572 C CA . SER A 1 193 ? -32.628 -22.037 26.083 1.00 95.94 193 SER A CA 1
ATOM 1573 C C . SER A 1 193 ? -33.315 -20.695 25.815 1.00 95.94 193 SER A C 1
ATOM 1575 O O . SER A 1 193 ? -34.080 -20.230 26.660 1.00 95.94 193 SER A O 1
ATOM 1577 N N . LEU A 1 194 ? -33.049 -20.055 24.672 1.00 95.00 194 LEU A N 1
ATOM 1578 C CA . LEU A 1 194 ? -33.621 -18.751 24.334 1.00 95.00 194 LEU A CA 1
ATOM 1579 C C . LEU A 1 194 ? -34.970 -18.880 23.622 1.00 95.00 194 LEU A C 1
ATOM 1581 O O . LEU A 1 194 ? -35.096 -19.609 22.635 1.00 95.00 194 LEU A O 1
ATOM 1585 N N . ASP A 1 195 ? -35.938 -18.075 24.060 1.00 96.38 195 ASP A N 1
ATOM 1586 C CA . ASP A 1 195 ? -37.227 -17.924 23.382 1.00 96.38 195 ASP A CA 1
ATOM 1587 C C . ASP A 1 195 ? -37.074 -17.229 22.011 1.00 96.38 195 ASP A C 1
ATOM 1589 O O . ASP A 1 195 ? -36.140 -16.456 21.770 1.00 96.38 195 ASP A O 1
ATOM 1593 N N . VAL A 1 196 ? -38.031 -17.463 21.110 1.00 93.62 196 VAL A N 1
ATOM 1594 C CA . VAL A 1 196 ? -38.106 -16.857 19.770 1.00 93.62 196 VAL A CA 1
ATOM 1595 C C . VAL A 1 196 ? -38.040 -15.328 19.842 1.00 93.62 196 VAL A C 1
ATOM 1597 O O . VAL A 1 196 ? -37.379 -14.694 19.011 1.00 93.62 196 VAL A O 1
ATOM 1600 N N . THR A 1 197 ? -38.658 -14.726 20.861 1.00 95.00 197 THR A N 1
ATOM 1601 C CA . THR A 1 197 ? -38.641 -13.272 21.075 1.00 95.00 197 THR A CA 1
ATOM 1602 C C . THR A 1 197 ? -37.220 -12.758 21.326 1.00 95.00 197 THR A C 1
ATOM 1604 O O . THR A 1 197 ? -36.786 -11.798 20.689 1.00 95.00 197 THR A O 1
ATOM 1607 N N . GLN A 1 198 ? -36.450 -13.448 22.174 1.00 94.31 198 GLN A N 1
ATOM 1608 C CA . GLN A 1 198 ? -35.062 -13.089 22.494 1.00 94.31 198 GLN A CA 1
ATOM 1609 C C . GLN A 1 198 ? -34.138 -13.281 21.288 1.00 94.31 198 GLN A C 1
ATOM 1611 O O . GLN A 1 198 ? -33.270 -12.449 21.024 1.00 94.31 198 GLN A O 1
ATOM 1616 N N . LYS A 1 199 ? -34.339 -14.354 20.511 1.00 88.25 199 LYS A N 1
ATOM 1617 C CA . LYS A 1 199 ? -33.593 -14.576 19.262 1.00 88.25 199 LYS A CA 1
ATOM 1618 C C . LYS A 1 199 ? -33.834 -13.442 18.262 1.00 88.25 199 LYS A C 1
ATOM 1620 O O . LYS A 1 199 ? -32.880 -12.947 17.665 1.00 88.25 199 LYS A O 1
ATOM 1625 N N . THR A 1 200 ? -35.080 -12.983 18.142 1.00 89.62 200 THR A N 1
ATOM 1626 C CA . THR A 1 200 ? -35.454 -11.855 17.272 1.00 89.62 200 THR A CA 1
ATOM 1627 C C . THR A 1 200 ? -34.810 -10.544 17.733 1.00 89.62 200 THR A C 1
ATOM 1629 O O . THR A 1 200 ? -34.271 -9.801 16.910 1.00 89.62 200 THR A O 1
ATOM 1632 N N . GLU A 1 201 ? -34.799 -10.278 19.043 1.00 93.31 201 GLU A N 1
ATOM 1633 C CA . GLU A 1 201 ? -34.136 -9.107 19.630 1.00 93.31 201 GLU A CA 1
ATOM 1634 C C . GLU A 1 201 ? -32.629 -9.106 19.329 1.00 93.31 201 GLU A C 1
ATOM 1636 O O . GLU A 1 201 ? -32.106 -8.121 18.802 1.00 93.31 201 GLU A O 1
ATOM 1641 N N . TYR A 1 202 ? -31.944 -10.239 19.526 1.00 88.88 202 TYR A N 1
ATOM 1642 C CA . TYR A 1 202 ? -30.519 -10.362 19.205 1.00 88.88 202 TYR A CA 1
ATOM 1643 C C . TYR A 1 202 ? -30.211 -10.187 17.716 1.00 88.88 202 TYR A C 1
ATOM 1645 O O . TYR A 1 202 ? -29.198 -9.573 17.375 1.00 88.88 202 TYR A O 1
ATOM 1653 N N . SER A 1 203 ? -31.060 -10.695 16.818 1.00 85.62 203 SER A N 1
ATOM 1654 C CA . SER A 1 203 ? -30.906 -10.468 15.377 1.00 85.62 203 SER A CA 1
ATOM 1655 C C . SER A 1 203 ? -31.105 -8.998 15.000 1.00 85.62 203 SER A C 1
ATOM 1657 O O . SER A 1 203 ? -30.357 -8.469 14.180 1.00 85.62 203 SER A O 1
ATOM 1659 N N . SER A 1 204 ? -32.068 -8.310 15.615 1.00 91.25 204 SER A N 1
ATOM 1660 C CA . SER A 1 204 ? -32.258 -6.867 15.429 1.00 91.25 204 SER A CA 1
ATOM 1661 C C . SER A 1 204 ? -31.034 -6.079 15.912 1.00 91.25 204 SER A C 1
ATOM 1663 O O . SER A 1 204 ? -30.527 -5.214 15.194 1.00 91.25 204 SER A O 1
ATOM 1665 N N . ASP A 1 205 ? -30.516 -6.397 17.098 1.00 89.31 205 ASP A N 1
ATOM 1666 C CA . ASP A 1 205 ? -29.337 -5.726 17.650 1.00 89.31 205 ASP A CA 1
ATOM 1667 C C . ASP A 1 205 ? -28.084 -5.981 16.814 1.00 89.31 205 ASP A C 1
ATOM 1669 O O . ASP A 1 205 ? -27.306 -5.058 16.570 1.00 89.31 205 ASP A O 1
ATOM 1673 N N . PHE A 1 206 ? -27.927 -7.196 16.284 1.00 89.62 206 PHE A N 1
ATOM 1674 C CA . PHE A 1 206 ? -26.892 -7.506 15.303 1.00 89.62 206 PHE A CA 1
ATOM 1675 C C . PHE A 1 206 ? -26.949 -6.574 14.096 1.00 89.62 206 PHE A C 1
ATOM 1677 O O . PHE A 1 206 ? -25.938 -5.969 13.739 1.00 89.62 206 PHE A O 1
ATOM 1684 N N . VAL A 1 207 ? -28.125 -6.447 13.477 1.00 90.38 207 VAL A N 1
ATOM 1685 C CA . VAL A 1 207 ? -28.311 -5.611 12.288 1.00 90.38 207 VAL A CA 1
ATOM 1686 C C . VAL A 1 207 ? -27.971 -4.155 12.603 1.00 90.38 207 VAL A C 1
ATOM 1688 O O . VAL A 1 207 ? -27.250 -3.525 11.831 1.00 90.38 207 VAL A O 1
ATOM 1691 N N . LYS A 1 208 ? -28.398 -3.630 13.761 1.00 92.38 208 LYS A N 1
ATOM 1692 C CA . LYS A 1 208 ? -28.056 -2.265 14.198 1.00 92.38 208 LYS A CA 1
ATOM 1693 C C . LYS A 1 208 ? -26.545 -2.071 14.341 1.00 92.38 208 LYS A C 1
ATOM 1695 O O . LYS A 1 208 ? -26.000 -1.115 13.791 1.00 92.38 208 LYS A O 1
ATOM 1700 N N . VAL A 1 209 ? -25.862 -2.980 15.039 1.00 89.69 209 VAL A N 1
ATOM 1701 C CA . VAL A 1 209 ? -24.405 -2.918 15.245 1.00 89.69 209 VAL A CA 1
ATOM 1702 C C . VAL A 1 209 ? -23.653 -3.055 13.919 1.00 89.69 209 VAL A C 1
ATOM 1704 O O . VAL A 1 209 ? -22.681 -2.341 13.684 1.00 89.69 209 VAL A O 1
ATOM 1707 N N . PHE A 1 210 ? -24.112 -3.926 13.022 1.00 90.62 210 PHE A N 1
ATOM 1708 C CA . PHE A 1 210 ? -23.501 -4.113 11.711 1.00 90.62 210 PHE A CA 1
ATOM 1709 C C . PHE A 1 210 ? -23.659 -2.879 10.811 1.00 90.62 210 PHE A C 1
ATOM 1711 O O . PHE A 1 210 ? -22.680 -2.433 10.211 1.00 90.62 210 PHE A O 1
ATOM 1718 N N . ILE A 1 211 ? -24.861 -2.291 10.748 1.00 91.81 211 ILE A N 1
ATOM 1719 C CA . ILE A 1 211 ? -25.119 -1.046 10.005 1.00 91.81 211 ILE A CA 1
ATOM 1720 C C . ILE A 1 211 ? -24.225 0.077 10.532 1.00 91.81 211 ILE A C 1
ATOM 1722 O O . ILE A 1 211 ? -23.587 0.775 9.748 1.00 91.81 211 ILE A O 1
ATOM 1726 N N . MET A 1 212 ? -24.133 0.217 11.852 1.00 91.50 212 MET A N 1
ATOM 1727 C CA . MET A 1 212 ? -23.284 1.210 12.503 1.00 91.50 212 MET A CA 1
ATOM 1728 C C . MET A 1 212 ? -21.799 1.009 12.156 1.00 91.50 212 MET A C 1
ATOM 1730 O O . MET A 1 212 ? -21.119 1.953 11.758 1.00 91.50 212 MET A O 1
ATOM 1734 N N . LEU A 1 213 ? -21.298 -0.229 12.229 1.00 89.31 213 LEU A N 1
ATOM 1735 C CA . LEU A 1 213 ? -19.917 -0.552 11.865 1.00 89.31 213 LEU A CA 1
ATOM 1736 C C . LEU A 1 213 ? -19.631 -0.231 10.390 1.00 89.31 213 LEU A C 1
ATOM 1738 O O . LEU A 1 213 ? -18.556 0.274 10.064 1.00 89.31 213 LEU A O 1
ATOM 1742 N N . ARG A 1 214 ? -20.596 -0.493 9.503 1.00 91.69 214 ARG A N 1
ATOM 1743 C CA . ARG A 1 214 ? -20.507 -0.124 8.088 1.00 91.69 214 ARG A CA 1
ATOM 1744 C C . ARG A 1 214 ? -20.469 1.390 7.899 1.00 91.69 214 ARG A C 1
ATOM 1746 O O . ARG A 1 214 ? -19.616 1.861 7.164 1.00 91.69 214 ARG A O 1
ATOM 1753 N N . GLN A 1 215 ? -21.300 2.154 8.606 1.00 90.75 215 GLN A N 1
ATOM 1754 C CA . GLN A 1 215 ? -21.271 3.621 8.552 1.00 90.75 215 GLN A CA 1
ATOM 1755 C C . GLN A 1 215 ? -19.914 4.192 8.993 1.00 90.75 215 GLN A C 1
ATOM 1757 O O . GLN A 1 215 ? -19.410 5.118 8.359 1.00 90.75 215 GLN A O 1
ATOM 1762 N N . TYR A 1 216 ? -19.292 3.617 10.029 1.00 88.94 216 TYR A N 1
ATOM 1763 C CA . TYR A 1 216 ? -17.941 4.003 10.457 1.00 88.94 216 TYR A CA 1
ATOM 1764 C C . TYR A 1 216 ? -16.870 3.650 9.427 1.00 88.94 216 TYR A C 1
ATOM 1766 O O . TYR A 1 216 ? -15.915 4.407 9.236 1.00 88.94 216 TYR A O 1
ATOM 1774 N N . LEU A 1 217 ? -17.011 2.507 8.753 1.00 88.62 217 LEU A N 1
ATOM 1775 C CA . LEU A 1 217 ? -16.123 2.164 7.652 1.00 88.62 217 LEU A CA 1
ATOM 1776 C C . LEU A 1 217 ? -16.326 3.133 6.484 1.00 88.62 217 LEU A C 1
ATOM 1778 O O . LEU A 1 217 ? -15.341 3.642 5.967 1.00 88.62 217 LEU A O 1
ATOM 1782 N N . ASP A 1 218 ? -17.562 3.436 6.095 1.00 86.56 218 ASP A N 1
ATOM 1783 C CA . ASP A 1 218 ? -17.881 4.302 4.956 1.00 86.56 218 ASP A CA 1
ATOM 1784 C C . ASP A 1 218 ? -17.371 5.738 5.165 1.00 86.56 218 ASP A C 1
ATOM 1786 O O . ASP A 1 218 ? -16.793 6.329 4.246 1.00 86.56 218 ASP A O 1
ATOM 1790 N N . SER A 1 219 ? -17.514 6.295 6.376 1.00 86.38 219 SER A N 1
ATOM 1791 C CA . SER A 1 219 ? -16.969 7.620 6.714 1.00 86.38 219 SER A CA 1
ATOM 1792 C C . SER A 1 219 ? -15.444 7.648 6.584 1.00 86.38 219 SER A C 1
ATOM 1794 O O . SER A 1 219 ? -14.877 8.571 5.996 1.00 86.38 219 SER A O 1
ATOM 1796 N N . THR A 1 220 ? -14.792 6.583 7.043 1.00 86.62 220 THR A N 1
ATOM 1797 C CA . THR A 1 220 ? -13.343 6.401 6.965 1.00 86.62 220 THR A CA 1
ATOM 1798 C C . THR A 1 220 ? -12.875 6.148 5.526 1.00 86.62 220 THR A C 1
ATOM 1800 O O . THR A 1 220 ? -11.832 6.641 5.090 1.00 86.62 220 THR A O 1
ATOM 1803 N N . THR A 1 221 ? -13.673 5.421 4.746 1.00 83.19 221 THR A N 1
ATOM 1804 C CA . THR A 1 221 ? -13.325 4.960 3.400 1.00 83.19 221 THR A CA 1
ATOM 1805 C C . THR A 1 221 ? -13.193 6.115 2.425 1.00 83.19 221 THR A C 1
ATOM 1807 O O . THR A 1 221 ? -12.336 6.053 1.555 1.00 83.19 221 THR A O 1
ATOM 1810 N N . LYS A 1 222 ? -13.928 7.220 2.593 1.00 83.81 222 LYS A N 1
ATOM 1811 C CA . LYS A 1 2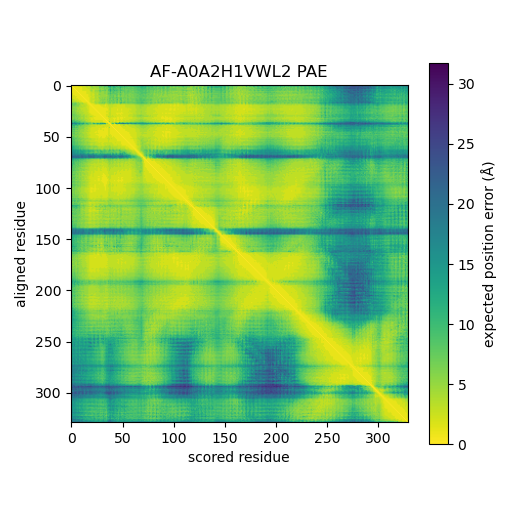22 ? -13.746 8.416 1.749 1.00 83.81 222 LYS A CA 1
ATOM 1812 C C . LYS A 1 222 ? -12.297 8.918 1.752 1.00 83.81 222 LYS A C 1
ATOM 1814 O O . LYS A 1 222 ? -11.743 9.186 0.691 1.00 83.81 222 LYS A O 1
ATOM 1819 N N . PHE A 1 223 ? -11.669 8.978 2.926 1.00 79.62 223 PHE A N 1
ATOM 1820 C CA . PHE A 1 223 ? -10.267 9.378 3.060 1.00 79.62 223 PHE A CA 1
ATOM 1821 C C . PHE A 1 223 ? -9.309 8.269 2.624 1.00 79.62 223 PHE A C 1
ATOM 1823 O O . PHE A 1 223 ? -8.307 8.544 1.963 1.00 79.62 223 PHE A O 1
ATOM 1830 N N . MET A 1 224 ? -9.634 7.009 2.942 1.00 80.88 224 MET A N 1
ATOM 1831 C CA . MET A 1 224 ? -8.828 5.869 2.499 1.00 80.88 224 MET A CA 1
ATOM 1832 C C . MET A 1 224 ? -8.806 5.740 0.974 1.00 80.88 224 MET A C 1
ATOM 1834 O O . MET A 1 224 ? -7.760 5.414 0.437 1.00 80.88 224 MET A O 1
ATOM 1838 N N . ARG A 1 225 ? -9.904 6.045 0.269 1.00 83.06 225 ARG A N 1
ATOM 1839 C CA . ARG A 1 225 ? -10.002 5.973 -1.199 1.00 83.06 225 ARG A CA 1
ATOM 1840 C C . ARG A 1 225 ? -8.998 6.890 -1.883 1.00 83.06 225 ARG A C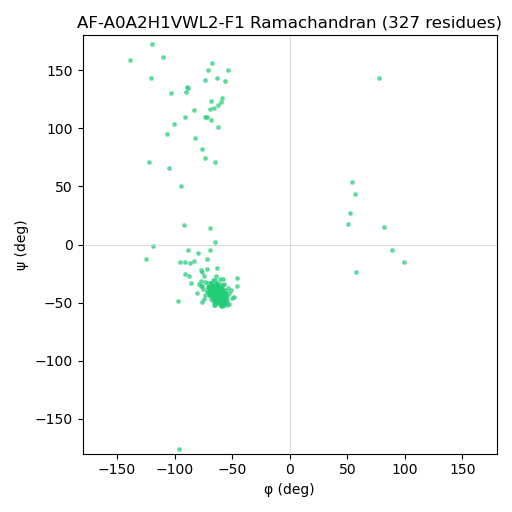 1
ATOM 1842 O O . ARG A 1 225 ? -8.338 6.448 -2.811 1.00 83.06 225 ARG A O 1
ATOM 1849 N N . VAL A 1 226 ? -8.843 8.127 -1.408 1.00 80.31 226 VAL A N 1
ATOM 1850 C CA . VAL A 1 226 ? -7.876 9.077 -1.986 1.00 80.31 226 VAL A CA 1
ATOM 1851 C C . VAL A 1 226 ? -6.446 8.564 -1.812 1.00 80.31 226 VAL A C 1
ATOM 1853 O O . VAL A 1 226 ? -5.703 8.498 -2.786 1.00 80.31 226 VAL A O 1
ATOM 1856 N N . LYS A 1 227 ? -6.087 8.128 -0.596 1.00 79.19 227 LYS A N 1
ATOM 1857 C CA . LYS A 1 227 ? -4.761 7.555 -0.306 1.00 79.19 227 LYS A CA 1
ATOM 1858 C C . LYS A 1 227 ? -4.509 6.249 -1.060 1.00 79.19 227 LYS A C 1
ATOM 1860 O O . LYS A 1 227 ? -3.405 5.974 -1.504 1.00 79.19 227 LYS A O 1
ATOM 1865 N N . TYR A 1 228 ? -5.533 5.415 -1.185 1.00 79.94 228 TYR A N 1
ATOM 1866 C CA . TYR A 1 228 ? -5.431 4.142 -1.879 1.00 79.94 228 TYR A CA 1
ATOM 1867 C C . TYR A 1 228 ? -5.255 4.350 -3.381 1.00 79.94 228 TYR A C 1
ATOM 1869 O O . TYR A 1 228 ? -4.406 3.706 -3.983 1.00 79.94 228 TYR A O 1
ATOM 1877 N N . LEU A 1 229 ? -6.003 5.283 -3.973 1.00 79.56 229 LEU A N 1
ATOM 1878 C CA . LEU A 1 229 ? -5.883 5.607 -5.387 1.00 79.56 229 LEU A CA 1
ATOM 1879 C C . LEU A 1 229 ? -4.519 6.224 -5.705 1.00 79.56 229 LEU A C 1
ATOM 1881 O O . LEU A 1 229 ? -3.925 5.831 -6.702 1.00 79.56 229 LEU A O 1
ATOM 1885 N N . SER A 1 230 ? -3.982 7.110 -4.853 1.00 77.38 230 SER A N 1
ATOM 1886 C CA . SER A 1 230 ? -2.619 7.621 -5.055 1.00 77.38 230 SER A CA 1
ATOM 1887 C C . SER A 1 230 ? -1.602 6.480 -5.049 1.00 77.38 230 SER A C 1
ATOM 1889 O O . SER A 1 230 ? -0.836 6.342 -5.993 1.00 77.38 230 SER A O 1
ATOM 1891 N N . VAL A 1 231 ? -1.670 5.588 -4.060 1.00 74.38 231 VAL A N 1
ATOM 1892 C CA . VAL A 1 231 ? -0.744 4.456 -3.934 1.00 74.38 231 VAL A CA 1
ATOM 1893 C C . VAL A 1 231 ? -0.848 3.477 -5.107 1.00 74.38 231 VAL A C 1
ATOM 1895 O O . VAL A 1 231 ? 0.169 3.090 -5.680 1.00 74.38 231 VAL A O 1
ATOM 1898 N N . VAL A 1 232 ? -2.063 3.055 -5.464 1.00 79.00 232 VAL A N 1
ATOM 1899 C CA . VAL A 1 232 ? -2.276 2.063 -6.528 1.00 79.00 232 VAL A CA 1
ATOM 1900 C C . VAL A 1 232 ? -1.856 2.619 -7.882 1.00 79.00 232 VAL A C 1
ATOM 1902 O O . VAL A 1 232 ? -1.220 1.902 -8.648 1.00 79.00 232 VAL A O 1
ATOM 1905 N N . MET A 1 233 ? -2.159 3.888 -8.167 1.00 77.94 233 MET A N 1
ATOM 1906 C CA . MET A 1 233 ? -1.782 4.512 -9.436 1.00 77.94 233 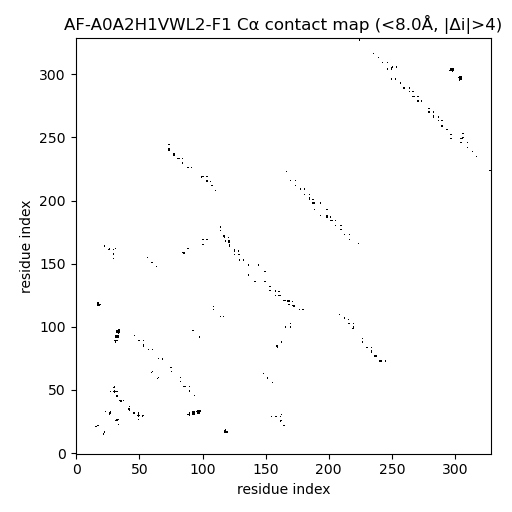MET A CA 1
ATOM 1907 C C . MET A 1 233 ? -0.265 4.585 -9.607 1.00 77.94 233 MET A C 1
ATOM 1909 O O . MET A 1 233 ? 0.234 4.335 -10.701 1.00 77.94 233 MET A O 1
ATOM 1913 N N . LEU A 1 234 ? 0.478 4.874 -8.536 1.00 75.25 234 LEU A N 1
ATOM 1914 C CA . LEU A 1 234 ? 1.938 4.928 -8.605 1.00 75.25 234 LEU A CA 1
ATOM 1915 C C . LEU A 1 234 ? 2.555 3.549 -8.804 1.00 75.25 234 LEU A C 1
ATOM 1917 O O . LEU A 1 234 ? 3.424 3.393 -9.655 1.00 75.25 234 LEU A O 1
ATOM 1921 N N . TRP A 1 235 ? 2.060 2.541 -8.085 1.00 77.94 235 TRP A N 1
ATOM 1922 C CA . TRP A 1 235 ? 2.529 1.167 -8.257 1.00 77.94 235 TRP A CA 1
ATOM 1923 C C . TRP A 1 235 ? 2.216 0.621 -9.656 1.00 77.94 235 TRP A C 1
ATOM 1925 O O . TRP A 1 235 ? 3.045 -0.036 -10.280 1.00 77.94 235 TRP A O 1
ATOM 1935 N N . TYR A 1 236 ? 1.034 0.943 -10.187 1.00 78.69 236 TYR A N 1
ATOM 1936 C CA . TYR A 1 236 ? 0.657 0.607 -11.558 1.00 78.69 236 TYR A CA 1
ATOM 1937 C C . TYR A 1 236 ? 1.603 1.243 -12.582 1.00 78.69 236 TYR A C 1
ATOM 1939 O O . TYR A 1 236 ? 2.030 0.595 -13.542 1.00 78.69 236 TYR A O 1
ATOM 1947 N N . LEU A 1 237 ? 1.941 2.514 -12.376 1.00 77.44 237 LEU A N 1
ATOM 1948 C CA . LEU A 1 237 ? 2.838 3.243 -13.255 1.00 77.44 237 LEU A CA 1
ATOM 1949 C C . LEU A 1 237 ? 4.265 2.687 -13.189 1.00 77.44 237 LEU A C 1
ATOM 1951 O O . LEU A 1 237 ? 4.885 2.500 -14.230 1.00 77.44 237 LEU A O 1
ATOM 1955 N N . GLU A 1 238 ? 4.764 2.366 -11.996 1.00 76.06 238 GLU A N 1
ATOM 1956 C CA . GLU A 1 238 ? 6.058 1.704 -11.807 1.00 76.06 238 GLU A CA 1
ATOM 1957 C C . GLU A 1 238 ? 6.116 0.366 -12.556 1.00 76.06 238 GLU A C 1
ATOM 1959 O O . GLU A 1 238 ? 7.030 0.134 -13.347 1.00 76.06 238 GLU A O 1
ATOM 1964 N N . MET A 1 239 ? 5.111 -0.493 -12.367 1.00 77.00 239 MET A N 1
ATOM 1965 C CA . MET A 1 239 ? 5.022 -1.776 -13.069 1.00 77.00 239 MET A CA 1
ATOM 1966 C C . MET A 1 239 ? 4.988 -1.591 -14.587 1.00 77.00 239 MET A C 1
ATOM 1968 O O . MET A 1 239 ? 5.691 -2.290 -15.313 1.00 77.00 239 MET A O 1
ATOM 1972 N N . THR A 1 240 ? 4.225 -0.606 -15.062 1.00 78.38 240 THR A N 1
ATOM 1973 C CA . THR A 1 240 ? 4.158 -0.240 -16.481 1.00 78.38 240 THR A CA 1
ATOM 1974 C C . THR A 1 240 ? 5.528 0.167 -17.020 1.00 78.38 240 THR A C 1
ATOM 1976 O O . THR A 1 240 ? 5.955 -0.344 -18.053 1.00 78.38 240 THR A O 1
ATOM 1979 N N . LEU A 1 241 ? 6.244 1.050 -16.319 1.00 79.06 241 LEU A N 1
ATOM 1980 C CA . LEU A 1 241 ? 7.583 1.484 -16.715 1.00 79.06 241 LEU A CA 1
ATOM 1981 C C . LEU A 1 241 ? 8.565 0.312 -16.753 1.00 79.06 241 LEU A C 1
ATOM 1983 O O . LEU A 1 241 ? 9.291 0.166 -17.732 1.00 79.06 241 LEU A O 1
ATOM 1987 N N . ASN A 1 242 ? 8.555 -0.548 -15.734 1.00 76.81 242 ASN A N 1
ATOM 1988 C CA . ASN A 1 242 ? 9.428 -1.719 -15.679 1.00 76.81 242 ASN A CA 1
ATOM 1989 C C . ASN A 1 242 ? 9.165 -2.680 -16.843 1.00 76.81 242 ASN A C 1
ATOM 1991 O O . ASN A 1 242 ? 10.109 -3.149 -17.478 1.00 76.81 242 ASN A O 1
ATOM 1995 N N . VAL A 1 243 ? 7.898 -2.926 -17.184 1.00 80.00 243 VAL A N 1
ATOM 1996 C CA . VAL A 1 243 ? 7.559 -3.768 -18.338 1.00 80.00 243 VAL A CA 1
ATOM 1997 C C . VAL A 1 243 ? 7.968 -3.124 -19.652 1.00 80.00 243 VAL A C 1
ATOM 1999 O O . VAL A 1 243 ? 8.537 -3.821 -20.489 1.00 80.00 243 VAL A O 1
ATOM 2002 N N . ILE A 1 244 ? 7.763 -1.816 -19.832 1.00 81.38 244 ILE A N 1
ATOM 2003 C CA . ILE A 1 244 ? 8.247 -1.103 -21.023 1.00 81.38 244 ILE A CA 1
ATOM 2004 C C . ILE A 1 244 ? 9.763 -1.254 -21.144 1.00 81.38 244 ILE A C 1
ATOM 2006 O O . ILE A 1 244 ? 10.247 -1.581 -22.219 1.00 81.38 244 ILE A O 1
ATOM 2010 N N . MET A 1 245 ? 10.512 -1.076 -20.053 1.00 77.56 245 MET A N 1
ATOM 2011 C CA . MET A 1 245 ? 11.973 -1.188 -20.063 1.00 77.56 245 MET A CA 1
ATOM 2012 C C . MET A 1 245 ? 12.456 -2.603 -20.400 1.00 77.56 245 MET A C 1
ATOM 2014 O O . MET A 1 245 ? 13.383 -2.749 -21.193 1.00 77.56 245 MET A O 1
ATOM 2018 N N . ILE A 1 246 ? 11.815 -3.640 -19.850 1.00 78.06 246 ILE A N 1
ATOM 2019 C CA . ILE A 1 246 ? 12.121 -5.048 -20.167 1.00 78.06 246 ILE A CA 1
ATOM 2020 C C . ILE A 1 246 ? 11.760 -5.377 -21.621 1.00 78.06 246 ILE A C 1
ATOM 2022 O O . ILE A 1 246 ? 12.453 -6.153 -22.273 1.00 78.06 246 ILE A O 1
ATOM 2026 N N . SER A 1 247 ? 10.689 -4.772 -22.130 1.00 79.62 247 SER A N 1
ATOM 2027 C CA . SER A 1 247 ? 10.165 -5.031 -23.471 1.00 79.62 247 SER A CA 1
ATOM 2028 C C . SER A 1 247 ? 10.818 -4.175 -24.554 1.00 79.62 247 SER A C 1
ATOM 2030 O O . SER A 1 247 ? 10.695 -4.486 -25.735 1.00 79.62 247 SER A O 1
ATOM 2032 N N . LEU A 1 248 ? 11.513 -3.096 -24.186 1.00 82.56 248 LEU A N 1
ATOM 2033 C CA . LEU A 1 248 ? 12.102 -2.153 -25.132 1.00 82.56 248 LEU A CA 1
ATOM 2034 C C . LEU A 1 248 ? 13.100 -2.821 -26.093 1.00 82.56 248 LEU A C 1
ATOM 2036 O O . LEU A 1 248 ? 12.987 -2.566 -27.291 1.00 82.56 248 LEU A O 1
ATOM 2040 N N . PRO A 1 249 ? 14.025 -3.698 -25.649 1.00 80.50 249 PRO A N 1
ATOM 2041 C CA . PRO A 1 249 ? 14.890 -4.431 -26.571 1.00 80.50 249 PRO A CA 1
ATOM 2042 C C . PRO A 1 249 ? 14.092 -5.260 -27.582 1.00 80.50 249 PRO A C 1
ATOM 2044 O O . PRO A 1 249 ? 14.407 -5.245 -28.765 1.00 80.50 249 PRO A O 1
ATOM 2047 N N . SER A 1 250 ? 13.025 -5.922 -27.134 1.00 80.44 250 SER A N 1
ATOM 2048 C CA . SER A 1 250 ? 12.137 -6.726 -27.978 1.00 80.44 250 SER A CA 1
ATOM 2049 C C . SER A 1 250 ? 11.445 -5.890 -29.046 1.00 80.44 250 SER A C 1
ATOM 2051 O O . SER A 1 250 ? 11.444 -6.261 -30.212 1.00 80.44 250 SER A O 1
ATOM 2053 N N . LEU A 1 251 ? 10.916 -4.728 -28.656 1.00 81.94 251 LEU A N 1
ATOM 2054 C CA . LEU A 1 251 ? 10.283 -3.778 -29.570 1.00 81.94 251 LEU A CA 1
ATOM 2055 C C . LEU A 1 251 ? 11.264 -3.265 -30.623 1.00 81.94 251 LEU A C 1
ATOM 2057 O O . LEU A 1 251 ? 10.927 -3.197 -31.802 1.00 81.94 251 LEU A O 1
ATOM 2061 N N . LEU A 1 252 ? 12.484 -2.918 -30.205 1.00 85.44 252 LEU A N 1
ATOM 2062 C CA . LEU A 1 252 ? 13.531 -2.469 -31.121 1.00 85.44 252 LEU A CA 1
ATOM 2063 C C . LEU A 1 252 ? 13.938 -3.579 -32.096 1.00 85.44 252 LEU A C 1
ATOM 2065 O O . LEU A 1 252 ? 14.179 -3.292 -33.266 1.00 85.44 252 LEU A O 1
ATOM 2069 N N . MET A 1 253 ? 13.973 -4.832 -31.639 1.00 82.00 253 MET A N 1
ATOM 2070 C CA . MET A 1 253 ? 14.262 -5.985 -32.493 1.00 82.00 253 MET A CA 1
ATOM 2071 C C . MET A 1 253 ? 13.120 -6.295 -33.460 1.00 82.00 253 MET A C 1
ATOM 2073 O O . MET A 1 253 ? 13.386 -6.541 -34.628 1.00 82.00 253 MET A O 1
ATOM 2077 N N . GLU A 1 254 ? 11.860 -6.219 -33.028 1.00 84.31 254 GLU A N 1
ATOM 2078 C CA . GLU A 1 254 ? 10.696 -6.377 -33.913 1.00 84.31 254 GLU A CA 1
ATOM 2079 C C . GLU A 1 254 ? 10.661 -5.272 -34.980 1.00 84.31 254 GLU A C 1
ATOM 2081 O O . GLU A 1 254 ? 10.442 -5.540 -36.159 1.00 84.31 254 GLU A O 1
ATOM 2086 N N . MET A 1 255 ? 10.970 -4.029 -34.597 1.00 84.75 255 MET A N 1
ATOM 2087 C CA . MET A 1 255 ? 11.151 -2.939 -35.556 1.00 84.75 255 MET A CA 1
ATOM 2088 C C . MET A 1 255 ? 12.286 -3.226 -36.543 1.00 84.75 255 MET A C 1
ATOM 2090 O O . MET A 1 255 ? 12.107 -3.018 -37.740 1.00 84.75 255 MET A O 1
ATOM 2094 N N . ALA A 1 256 ? 13.440 -3.699 -36.064 1.00 85.25 256 ALA A N 1
ATOM 2095 C CA . ALA A 1 256 ? 14.563 -4.058 -36.925 1.00 85.25 256 ALA A CA 1
ATOM 2096 C C . ALA A 1 256 ? 14.203 -5.203 -37.886 1.00 85.25 256 ALA A C 1
ATOM 2098 O O . ALA A 1 256 ? 14.523 -5.113 -39.067 1.00 85.25 256 ALA A O 1
ATOM 2099 N N . ALA A 1 257 ? 13.486 -6.225 -37.415 1.00 85.44 257 ALA A N 1
ATOM 2100 C CA . ALA A 1 257 ? 12.997 -7.327 -38.238 1.00 85.44 257 ALA A CA 1
ATOM 2101 C C . ALA A 1 257 ? 12.058 -6.830 -39.348 1.00 85.44 257 ALA A C 1
ATOM 2103 O O . ALA A 1 257 ? 12.261 -7.173 -40.508 1.00 85.44 257 ALA A O 1
ATOM 2104 N N . ASN A 1 258 ? 11.123 -5.929 -39.030 1.00 86.44 258 ASN A N 1
ATOM 2105 C CA . ASN A 1 258 ? 10.246 -5.318 -40.034 1.00 86.44 258 ASN A CA 1
ATOM 2106 C C . ASN A 1 258 ? 11.036 -4.543 -41.106 1.00 86.44 258 ASN A C 1
ATOM 2108 O O . ASN A 1 258 ? 10.717 -4.633 -42.290 1.00 86.44 258 ASN A O 1
ATOM 2112 N N . TYR A 1 259 ? 12.094 -3.815 -40.721 1.00 86.56 259 TYR A N 1
ATOM 2113 C CA . TYR A 1 259 ? 12.977 -3.151 -41.690 1.00 86.56 259 TYR A CA 1
ATOM 2114 C C . TYR A 1 259 ? 13.747 -4.147 -42.564 1.00 86.56 259 TYR A C 1
ATOM 2116 O O . TYR A 1 259 ? 13.945 -3.884 -43.750 1.00 86.56 259 TYR A O 1
ATOM 2124 N N . LEU A 1 260 ? 14.186 -5.275 -41.996 1.00 87.06 260 LEU A N 1
ATOM 2125 C CA . LEU A 1 260 ? 14.844 -6.337 -42.755 1.00 87.06 260 LEU A CA 1
ATOM 2126 C C . LEU A 1 260 ? 13.880 -6.991 -43.751 1.00 87.06 260 LEU A C 1
ATOM 2128 O O . LEU A 1 260 ? 14.271 -7.220 -44.890 1.00 87.06 260 LEU A O 1
ATOM 2132 N N . ASP A 1 261 ? 12.624 -7.224 -43.376 1.00 88.75 261 ASP A N 1
ATOM 2133 C CA . ASP A 1 261 ? 11.607 -7.771 -44.281 1.00 88.75 261 ASP A CA 1
ATOM 2134 C C . ASP A 1 261 ? 11.260 -6.800 -45.421 1.00 88.75 261 ASP A C 1
ATOM 2136 O O . ASP A 1 261 ? 11.136 -7.209 -46.580 1.00 88.75 261 ASP A O 1
ATOM 2140 N N . ASP A 1 262 ? 11.173 -5.497 -45.134 1.00 90.50 262 ASP A N 1
ATOM 2141 C CA . ASP A 1 262 ? 11.022 -4.471 -46.171 1.00 90.50 262 ASP A CA 1
ATOM 2142 C C . ASP A 1 262 ? 12.239 -4.429 -47.114 1.00 90.50 262 ASP A C 1
ATOM 2144 O O . ASP A 1 262 ? 12.065 -4.309 -48.331 1.00 90.50 262 ASP A O 1
ATOM 2148 N N . LEU A 1 263 ? 13.460 -4.574 -46.583 1.00 88.81 263 LEU A N 1
ATOM 2149 C CA . LEU A 1 263 ? 14.689 -4.648 -47.378 1.00 88.81 263 LEU A CA 1
ATOM 2150 C C . LEU A 1 263 ? 14.704 -5.892 -48.277 1.00 88.81 263 LEU A C 1
ATOM 2152 O O . LEU A 1 263 ? 14.980 -5.762 -49.469 1.00 88.81 263 LEU A O 1
ATOM 2156 N N . LYS A 1 264 ? 14.337 -7.069 -47.748 1.00 91.19 264 LYS A N 1
ATOM 2157 C CA . LYS A 1 264 ? 14.188 -8.303 -48.539 1.00 91.19 264 LYS A CA 1
ATOM 2158 C C . LYS A 1 264 ? 13.213 -8.100 -49.692 1.00 91.19 264 LYS A C 1
ATOM 2160 O O . LYS A 1 264 ? 13.517 -8.462 -50.823 1.00 91.19 264 LYS A O 1
ATOM 2165 N N . ARG A 1 265 ? 12.059 -7.467 -49.438 1.00 92.19 265 ARG A N 1
ATOM 2166 C CA . ARG A 1 265 ? 11.072 -7.179 -50.490 1.00 92.19 265 ARG A CA 1
ATOM 2167 C C . ARG A 1 265 ? 11.662 -6.308 -51.601 1.00 92.19 265 ARG A C 1
ATOM 2169 O O . ARG A 1 265 ? 11.392 -6.568 -52.768 1.00 92.19 265 ARG A O 1
ATOM 2176 N N . ILE A 1 266 ? 12.443 -5.283 -51.255 1.00 93.50 266 ILE A N 1
ATOM 2177 C CA . ILE A 1 266 ? 13.101 -4.408 -52.240 1.00 93.50 266 ILE A CA 1
ATOM 2178 C C . ILE A 1 266 ? 14.123 -5.198 -53.064 1.00 93.50 266 ILE A C 1
ATOM 2180 O O . ILE A 1 266 ? 14.094 -5.118 -54.289 1.00 93.50 266 ILE A O 1
ATOM 2184 N N . LEU A 1 267 ? 14.971 -5.992 -52.407 1.00 92.94 267 LEU A N 1
ATOM 2185 C CA 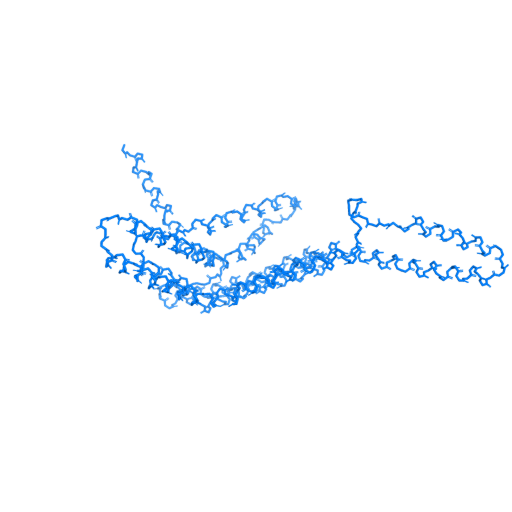. LEU A 1 267 ? 15.984 -6.825 -53.057 1.00 92.94 267 LEU A CA 1
ATOM 2186 C C . LEU A 1 267 ? 15.363 -7.837 -54.031 1.00 92.94 267 LEU A C 1
ATOM 2188 O O . LEU A 1 267 ? 15.796 -7.931 -55.174 1.00 92.94 267 LEU A O 1
ATOM 2192 N N . VAL A 1 268 ? 14.288 -8.519 -53.629 1.00 94.50 268 VAL A N 1
ATOM 2193 C CA . VAL A 1 268 ? 13.559 -9.459 -54.499 1.00 94.50 268 VAL A CA 1
ATOM 2194 C C . VAL A 1 268 ? 12.961 -8.751 -55.721 1.00 94.50 268 VAL A C 1
ATOM 2196 O O . VAL A 1 268 ? 13.030 -9.276 -56.830 1.00 94.50 268 VAL A O 1
ATOM 2199 N N . CYS A 1 269 ? 12.390 -7.554 -55.555 1.00 91.88 269 CYS A N 1
ATOM 2200 C CA . CYS A 1 269 ? 11.887 -6.771 -56.689 1.00 91.88 269 CYS A CA 1
ATOM 2201 C C . CYS A 1 269 ? 13.006 -6.383 -57.667 1.00 91.88 269 CYS A C 1
ATOM 2203 O O . CYS A 1 269 ? 12.795 -6.421 -58.881 1.00 91.88 269 CYS A O 1
ATOM 2205 N N . GLU A 1 270 ? 14.177 -6.018 -57.146 1.00 92.06 270 GLU A N 1
ATOM 2206 C CA . GLU A 1 270 ? 15.344 -5.635 -57.943 1.00 92.06 270 GLU A CA 1
ATOM 2207 C C . GLU A 1 270 ? 15.929 -6.836 -58.701 1.00 92.06 270 GLU A C 1
ATOM 2209 O O . GLU A 1 270 ? 16.247 -6.721 -59.882 1.00 92.06 270 GLU A O 1
ATOM 2214 N N . MET A 1 271 ? 15.967 -8.009 -58.063 1.00 94.50 271 MET A N 1
ATOM 2215 C CA . MET A 1 271 ? 16.377 -9.277 -58.676 1.00 94.50 271 MET A CA 1
ATOM 2216 C C . MET A 1 271 ? 15.464 -9.688 -59.839 1.00 94.50 271 MET A C 1
ATOM 2218 O O . MET A 1 271 ? 15.937 -10.188 -60.850 1.00 94.50 271 MET A O 1
ATOM 2222 N N . VAL A 1 272 ? 14.150 -9.459 -59.726 1.00 94.75 272 VAL A N 1
ATOM 2223 C CA . VAL A 1 272 ? 13.191 -9.747 -60.813 1.00 94.75 272 VAL A CA 1
ATOM 2224 C C . VAL A 1 272 ? 13.287 -8.725 -61.952 1.00 94.75 272 VAL A C 1
ATOM 2226 O O . VAL A 1 272 ? 12.935 -9.038 -63.089 1.00 94.75 272 VAL A O 1
ATOM 2229 N N . SER A 1 273 ? 13.718 -7.497 -61.654 1.00 93.94 273 SER A N 1
ATOM 2230 C CA . SER A 1 273 ? 13.733 -6.390 -62.619 1.00 93.94 273 SER A CA 1
ATOM 2231 C C . SER A 1 273 ? 15.049 -6.266 -63.391 1.00 93.94 273 SER A C 1
ATOM 2233 O O . SER A 1 273 ? 15.038 -5.724 -64.496 1.00 93.94 273 SER A O 1
ATOM 2235 N N . ASN A 1 274 ? 16.167 -6.741 -62.836 1.00 93.69 274 ASN A N 1
ATOM 2236 C CA . ASN A 1 274 ? 17.471 -6.718 -63.497 1.00 93.69 274 ASN A CA 1
ATOM 2237 C C . ASN A 1 274 ? 17.711 -7.983 -64.330 1.00 93.69 274 ASN A C 1
ATOM 2239 O O . ASN A 1 274 ? 17.477 -9.097 -63.877 1.00 93.69 274 ASN A O 1
ATOM 2243 N N . GLU A 1 275 ? 18.228 -7.802 -65.547 1.00 94.00 275 GLU A N 1
ATOM 2244 C CA . GLU A 1 275 ? 18.633 -8.903 -66.437 1.00 94.00 275 GLU A CA 1
ATOM 2245 C C . GLU A 1 275 ? 20.092 -9.355 -66.206 1.00 94.00 275 GLU A C 1
ATOM 2247 O O . GLU A 1 275 ? 20.545 -10.305 -66.841 1.00 94.00 275 GLU A O 1
ATOM 2252 N N . ASP A 1 276 ? 20.840 -8.669 -65.333 1.00 96.19 276 ASP A N 1
ATOM 2253 C CA . ASP A 1 276 ? 22.253 -8.951 -65.050 1.00 96.19 276 ASP A CA 1
ATOM 2254 C C . ASP A 1 276 ? 22.409 -10.081 -64.016 1.00 96.19 276 ASP A C 1
ATOM 2256 O O . ASP A 1 276 ? 22.007 -9.943 -62.858 1.00 96.19 276 ASP A O 1
ATOM 2260 N N . GLU A 1 277 ? 23.008 -11.192 -64.447 1.00 94.25 277 GLU A N 1
ATOM 2261 C CA . GLU A 1 277 ? 23.204 -12.412 -63.655 1.00 94.25 277 GLU A CA 1
ATOM 2262 C C . GLU A 1 277 ? 24.148 -12.179 -62.459 1.00 94.25 277 GLU A C 1
ATOM 2264 O O . GLU A 1 277 ? 23.885 -12.683 -61.371 1.00 94.25 277 GLU A O 1
ATOM 2269 N N . GLU A 1 278 ? 25.175 -11.327 -62.600 1.00 94.19 278 GLU A N 1
ATOM 2270 C CA . GLU A 1 278 ? 26.134 -11.048 -61.515 1.00 94.19 278 GLU A CA 1
ATOM 2271 C C . GLU A 1 278 ? 25.473 -10.270 -60.362 1.00 94.19 278 GLU A C 1
ATOM 2273 O O . GLU A 1 278 ? 25.760 -10.506 -59.188 1.00 94.19 278 GLU A O 1
ATOM 2278 N N . ILE A 1 279 ? 24.544 -9.362 -60.683 1.00 90.88 279 ILE A N 1
ATOM 2279 C CA . ILE A 1 279 ? 23.756 -8.633 -59.677 1.00 90.88 279 ILE A CA 1
ATOM 2280 C C . ILE A 1 279 ? 22.765 -9.579 -58.990 1.00 90.88 279 ILE A C 1
ATOM 2282 O O . ILE A 1 279 ? 22.554 -9.458 -57.783 1.00 90.88 279 ILE A O 1
ATOM 2286 N N . GLY A 1 280 ? 22.179 -10.516 -59.742 1.00 93.00 280 GLY A N 1
ATOM 2287 C CA . GLY A 1 280 ? 21.293 -11.550 -59.207 1.00 93.00 280 GLY A CA 1
ATOM 2288 C C . GLY A 1 280 ? 21.965 -12.383 -58.116 1.00 93.00 280 GLY A C 1
ATOM 2289 O O . GLY A 1 280 ? 21.428 -12.469 -57.014 1.00 93.00 280 GLY A O 1
ATOM 2290 N N . ASP A 1 281 ? 23.168 -12.895 -58.386 1.00 95.44 281 ASP A N 1
ATOM 2291 C CA . ASP A 1 281 ? 23.936 -13.712 -57.435 1.00 95.44 281 ASP A CA 1
ATOM 2292 C C . ASP A 1 281 ? 24.268 -12.940 -56.143 1.00 95.44 281 ASP A C 1
ATOM 2294 O O . ASP A 1 281 ? 24.109 -13.453 -55.036 1.00 95.44 281 ASP A O 1
ATOM 2298 N N . VAL A 1 282 ? 24.666 -11.666 -56.258 1.00 95.56 282 VAL A N 1
ATOM 2299 C CA . VAL A 1 282 ? 24.966 -10.817 -55.088 1.00 95.56 282 VAL A CA 1
ATOM 2300 C C . VAL A 1 282 ? 23.713 -10.529 -54.254 1.00 95.56 282 VAL A C 1
ATOM 2302 O O . VAL A 1 282 ? 23.795 -10.424 -53.026 1.00 95.56 282 VAL A O 1
ATOM 2305 N N . ILE A 1 283 ? 22.554 -10.364 -54.898 1.00 94.69 283 ILE A N 1
ATOM 2306 C CA . ILE A 1 283 ? 21.285 -10.170 -54.193 1.00 94.69 283 ILE A CA 1
ATOM 2307 C C . ILE A 1 283 ? 20.878 -11.451 -53.453 1.00 94.69 283 ILE A C 1
ATOM 2309 O O . ILE A 1 283 ? 20.424 -11.349 -52.311 1.00 94.69 283 ILE A O 1
ATOM 2313 N N . ASP A 1 284 ? 21.065 -12.624 -54.058 1.00 95.62 284 ASP A N 1
ATOM 2314 C CA . ASP A 1 284 ? 20.752 -13.919 -53.440 1.00 95.62 284 ASP A CA 1
ATOM 2315 C C . ASP A 1 284 ? 21.607 -14.152 -52.180 1.00 95.62 284 ASP A C 1
ATOM 2317 O O . ASP A 1 284 ? 21.066 -14.370 -51.094 1.00 95.62 284 ASP A O 1
ATOM 2321 N N . ASP A 1 285 ? 22.924 -13.922 -52.272 1.00 94.62 285 ASP A N 1
ATOM 2322 C CA . ASP A 1 285 ? 23.847 -13.973 -51.126 1.00 94.62 285 ASP A CA 1
ATOM 2323 C C . ASP A 1 285 ? 23.418 -13.022 -49.987 1.00 94.62 285 ASP A C 1
ATOM 2325 O O . ASP A 1 285 ? 23.525 -13.340 -48.794 1.00 94.62 285 ASP A O 1
ATOM 2329 N N . ALA A 1 286 ? 22.928 -11.826 -50.333 1.00 92.75 286 ALA A N 1
ATOM 2330 C CA . ALA A 1 286 ? 22.445 -10.857 -49.354 1.00 92.75 286 ALA A CA 1
ATOM 2331 C C . ALA A 1 286 ? 21.139 -11.310 -48.681 1.00 92.75 286 ALA A C 1
ATOM 2333 O O . ALA A 1 286 ? 20.980 -11.104 -47.474 1.00 92.75 286 ALA A O 1
ATOM 2334 N N . LEU A 1 287 ? 20.211 -11.920 -49.425 1.00 92.88 287 LEU A N 1
ATOM 2335 C CA . LEU A 1 287 ? 18.966 -12.467 -48.878 1.00 92.88 287 LEU A CA 1
ATOM 2336 C C . LEU A 1 287 ? 19.250 -13.614 -47.901 1.00 92.88 287 LEU A C 1
ATOM 2338 O O . LEU A 1 287 ? 18.744 -13.574 -46.775 1.00 92.88 287 LEU A O 1
ATOM 2342 N N . ASP A 1 288 ? 20.132 -14.543 -48.275 1.00 93.69 288 ASP A N 1
ATOM 2343 C CA . ASP A 1 288 ? 20.579 -15.649 -47.421 1.00 93.69 288 ASP A CA 1
ATOM 2344 C C . ASP A 1 288 ? 21.221 -15.142 -46.122 1.00 93.69 288 ASP A C 1
ATOM 2346 O O . ASP A 1 288 ? 20.935 -15.639 -45.025 1.00 93.69 288 ASP A O 1
ATOM 2350 N N . TYR A 1 289 ? 22.054 -14.100 -46.216 1.00 91.62 289 TYR A N 1
ATOM 2351 C CA . TYR A 1 289 ? 22.647 -13.469 -45.039 1.00 91.62 289 TYR A CA 1
ATOM 2352 C C . TYR A 1 289 ? 21.587 -12.851 -44.117 1.00 91.62 289 TYR A C 1
ATOM 2354 O O . TYR A 1 289 ? 21.646 -13.030 -42.897 1.00 91.62 289 TYR A O 1
ATOM 2362 N N . ILE A 1 290 ? 20.600 -12.132 -44.667 1.00 89.06 290 ILE A N 1
ATOM 2363 C CA . ILE A 1 290 ? 19.532 -11.527 -43.860 1.00 89.06 290 ILE A CA 1
ATOM 2364 C C . ILE A 1 290 ? 18.674 -12.615 -43.196 1.00 89.06 290 ILE A C 1
ATOM 2366 O O . ILE A 1 290 ? 18.330 -12.473 -42.020 1.00 89.06 290 ILE A O 1
ATOM 2370 N N . ASP A 1 291 ? 18.348 -13.699 -43.903 1.00 88.50 291 ASP A N 1
ATOM 2371 C CA . ASP A 1 291 ? 17.605 -14.833 -43.343 1.00 88.50 291 ASP A CA 1
ATOM 2372 C C . ASP A 1 291 ? 18.368 -15.480 -42.182 1.00 88.50 291 ASP A C 1
ATOM 2374 O O . ASP A 1 291 ? 17.800 -15.660 -41.099 1.00 88.50 291 ASP A O 1
ATOM 2378 N N . ALA A 1 292 ? 19.673 -15.714 -42.343 1.00 86.12 292 ALA A N 1
ATOM 2379 C CA . ALA A 1 292 ? 20.531 -16.239 -41.283 1.00 86.12 292 ALA A CA 1
ATOM 2380 C C . ALA A 1 292 ? 20.652 -15.290 -40.073 1.00 86.12 292 ALA A C 1
ATOM 2382 O O . ALA A 1 292 ? 20.764 -15.746 -38.931 1.00 86.12 292 ALA A O 1
ATOM 2383 N N . CYS A 1 293 ? 20.620 -13.973 -40.301 1.00 80.81 293 CYS A N 1
ATOM 2384 C CA . CYS A 1 293 ? 20.683 -12.960 -39.246 1.00 80.81 293 CYS A CA 1
ATOM 2385 C C . CYS A 1 293 ? 19.338 -12.665 -38.570 1.00 80.81 293 CYS A C 1
ATOM 2387 O O . CYS A 1 293 ? 19.340 -12.045 -37.504 1.00 80.81 293 CYS A O 1
ATOM 2389 N N . SER A 1 294 ? 18.207 -13.091 -39.140 1.00 72.25 294 SER A N 1
ATOM 2390 C CA . SER A 1 294 ? 16.875 -12.882 -38.563 1.00 72.25 294 SER A CA 1
ATOM 2391 C C . SER A 1 294 ? 16.646 -13.794 -37.348 1.00 72.25 294 SER A C 1
ATOM 2393 O O . SER A 1 294 ? 15.959 -14.813 -37.379 1.00 72.25 294 SER A O 1
ATOM 2395 N N . THR A 1 295 ? 17.281 -13.461 -36.226 1.00 64.12 295 THR A N 1
ATOM 2396 C CA . THR A 1 295 ? 17.102 -14.194 -34.976 1.00 64.12 295 THR A CA 1
ATOM 2397 C C . THR A 1 295 ? 15.734 -13.877 -34.380 1.00 64.12 295 THR A C 1
ATOM 2399 O O . THR A 1 295 ? 15.480 -12.791 -33.861 1.00 64.12 295 THR A O 1
ATOM 2402 N N . ASN A 1 296 ? 14.839 -14.864 -34.410 1.00 66.12 296 ASN A N 1
ATOM 2403 C CA . ASN A 1 296 ? 13.627 -14.846 -33.600 1.00 66.12 296 ASN A CA 1
ATOM 2404 C C . ASN A 1 296 ? 14.031 -14.831 -32.119 1.00 66.12 296 ASN A C 1
ATOM 2406 O O . ASN A 1 296 ? 14.412 -15.859 -31.555 1.00 66.12 296 ASN A O 1
ATOM 2410 N N . TYR A 1 297 ? 13.981 -13.661 -31.483 1.00 68.12 297 TYR A N 1
ATOM 2411 C CA . TYR A 1 297 ? 14.231 -13.541 -30.052 1.00 68.12 297 TYR A CA 1
ATOM 2412 C C . TYR A 1 297 ? 13.091 -14.211 -29.281 1.00 68.12 297 TYR A C 1
ATOM 2414 O O . TYR A 1 297 ? 11.973 -13.699 -29.196 1.00 68.12 297 TYR A O 1
ATOM 2422 N N . ALA A 1 298 ? 13.388 -15.368 -28.698 1.00 69.81 298 ALA A N 1
ATOM 2423 C CA . ALA A 1 298 ? 12.514 -16.035 -27.748 1.00 69.81 298 ALA A CA 1
ATOM 2424 C C . ALA A 1 298 ? 13.042 -15.827 -26.323 1.00 69.81 298 ALA A C 1
ATOM 2426 O O . ALA A 1 298 ? 14.212 -16.092 -26.033 1.00 69.81 298 ALA A O 1
ATOM 2427 N N . ILE A 1 299 ? 12.176 -15.396 -25.404 1.00 70.75 299 ILE A N 1
ATOM 2428 C CA . ILE A 1 299 ? 12.427 -15.616 -23.979 1.00 70.75 299 ILE A CA 1
ATOM 2429 C C . ILE A 1 299 ? 12.290 -17.116 -23.744 1.00 70.75 299 ILE A C 1
ATOM 2431 O O . ILE A 1 299 ? 11.255 -17.709 -24.038 1.00 70.75 299 ILE A O 1
ATOM 2435 N N . TRP A 1 300 ? 13.344 -17.727 -23.202 1.00 67.44 300 TRP A N 1
ATOM 2436 C CA . TRP A 1 300 ? 13.342 -19.138 -22.801 1.00 67.44 300 TRP A CA 1
ATOM 2437 C C . TRP A 1 300 ? 12.929 -20.092 -23.931 1.00 67.44 300 TRP A C 1
ATOM 2439 O O . TRP A 1 300 ? 12.029 -20.901 -23.743 1.00 67.44 300 TRP A O 1
ATOM 2449 N N . ASN A 1 301 ? 13.603 -19.990 -25.082 1.00 71.25 301 ASN A N 1
ATOM 2450 C CA . ASN A 1 301 ? 13.497 -20.845 -26.279 1.00 71.25 301 ASN A CA 1
ATOM 2451 C C . ASN A 1 301 ? 12.113 -20.973 -26.953 1.00 71.25 301 ASN A C 1
ATOM 2453 O O . ASN A 1 301 ? 12.084 -21.202 -28.156 1.00 71.25 301 ASN A O 1
ATOM 2457 N N . ASP A 1 302 ? 11.001 -20.751 -26.249 1.00 77.88 302 ASP A N 1
ATOM 2458 C CA . ASP A 1 302 ? 9.649 -21.061 -26.730 1.00 77.88 302 ASP A CA 1
ATOM 2459 C C . ASP A 1 302 ? 8.690 -19.859 -26.704 1.00 77.88 302 ASP A C 1
ATOM 2461 O O . ASP A 1 302 ? 7.610 -19.930 -27.292 1.00 77.88 302 ASP A O 1
ATOM 2465 N N . TYR A 1 303 ? 9.046 -18.747 -26.046 1.00 74.44 303 TYR A N 1
ATOM 2466 C CA . TYR A 1 303 ? 8.178 -17.568 -25.968 1.00 74.44 303 TYR A CA 1
ATOM 2467 C C . TYR A 1 303 ? 8.704 -16.444 -26.857 1.00 74.44 303 TYR A C 1
ATOM 2469 O O . TYR A 1 303 ? 9.557 -15.672 -26.405 1.00 74.44 303 TYR A O 1
ATOM 2477 N N . PRO A 1 304 ? 8.217 -16.317 -28.106 1.00 76.62 304 PRO A N 1
ATOM 2478 C CA . PRO A 1 304 ? 8.597 -15.205 -28.959 1.00 76.62 304 PRO A CA 1
ATOM 2479 C C . PRO A 1 304 ? 8.221 -13.891 -28.276 1.00 76.62 304 PRO A C 1
ATOM 2481 O O . PRO A 1 304 ? 7.078 -13.676 -27.865 1.00 76.62 304 PRO A O 1
ATOM 2484 N N . LEU A 1 305 ? 9.210 -13.017 -28.144 1.00 74.62 305 LEU A N 1
ATOM 2485 C CA . LEU A 1 305 ? 9.047 -11.667 -27.632 1.00 74.62 305 LEU A CA 1
ATOM 2486 C C . LEU A 1 305 ? 8.409 -10.800 -28.721 1.00 74.62 305 LEU A C 1
ATOM 2488 O O . LEU A 1 305 ? 9.102 -10.112 -29.459 1.00 74.62 305 LEU A O 1
ATOM 2492 N N . ASN A 1 306 ? 7.087 -10.867 -28.840 1.00 81.81 306 ASN A N 1
ATOM 2493 C CA . ASN A 1 306 ? 6.325 -10.067 -29.794 1.00 81.81 306 ASN A CA 1
ATOM 2494 C C . ASN A 1 306 ? 5.483 -8.996 -29.088 1.00 81.81 306 ASN A C 1
ATOM 2496 O O . ASN A 1 306 ? 5.167 -9.098 -27.898 1.00 81.81 306 ASN A O 1
ATOM 2500 N N . MET A 1 307 ? 5.064 -7.986 -29.850 1.00 81.88 307 MET A N 1
ATOM 2501 C CA . MET A 1 307 ? 4.108 -6.960 -29.427 1.00 81.88 307 MET A CA 1
ATOM 2502 C C . MET A 1 307 ? 2.871 -7.521 -28.711 1.00 81.88 307 MET A C 1
ATOM 2504 O O . MET A 1 307 ? 2.391 -6.930 -27.742 1.00 81.88 307 MET A O 1
ATOM 2508 N N . ASN A 1 308 ? 2.375 -8.689 -29.131 1.00 86.56 308 ASN A N 1
ATOM 2509 C CA . ASN A 1 308 ? 1.195 -9.311 -28.528 1.00 86.56 308 ASN A CA 1
ATOM 2510 C C . ASN A 1 308 ? 1.404 -9.673 -27.052 1.00 86.56 308 ASN A C 1
ATOM 2512 O O . ASN A 1 308 ? 0.466 -9.538 -26.266 1.00 86.56 308 ASN A O 1
ATOM 2516 N N . LEU A 1 309 ? 2.607 -10.095 -26.646 1.00 83.00 309 LEU A N 1
ATOM 2517 C CA . LEU A 1 309 ? 2.911 -10.386 -25.242 1.00 83.00 309 LEU A CA 1
ATOM 2518 C C . LEU A 1 309 ? 2.841 -9.118 -24.380 1.00 83.00 309 LEU A C 1
ATOM 2520 O O . LEU A 1 309 ? 2.266 -9.134 -23.291 1.00 83.00 309 LEU A O 1
ATOM 2524 N N . ILE A 1 310 ? 3.387 -8.013 -24.891 1.00 84.31 310 ILE A N 1
ATOM 2525 C CA . ILE A 1 310 ? 3.398 -6.709 -24.216 1.00 84.31 310 ILE A CA 1
ATOM 2526 C C . ILE A 1 310 ? 1.963 -6.197 -24.059 1.00 84.31 310 ILE A C 1
ATOM 2528 O O . ILE A 1 310 ? 1.554 -5.822 -22.961 1.00 84.31 310 ILE A O 1
ATOM 2532 N N . LEU A 1 311 ? 1.174 -6.244 -25.137 1.00 86.56 311 LEU A N 1
ATOM 2533 C CA . LEU A 1 311 ? -0.240 -5.865 -25.119 1.00 86.56 311 LEU A CA 1
ATOM 2534 C C . LEU A 1 311 ? -1.050 -6.743 -24.158 1.00 86.56 311 LEU A C 1
ATOM 2536 O O . LEU A 1 311 ? -1.801 -6.214 -23.346 1.00 86.56 311 LEU A O 1
ATOM 2540 N N . SER A 1 312 ? -0.820 -8.060 -24.155 1.00 87.38 312 SER A N 1
ATOM 2541 C CA . SER A 1 312 ? -1.490 -8.989 -23.231 1.00 87.38 312 SER A CA 1
ATOM 2542 C C . SER A 1 312 ? -1.177 -8.675 -21.763 1.00 87.38 312 SER A C 1
ATOM 2544 O O . SER A 1 312 ? -2.046 -8.790 -20.897 1.00 87.38 312 SER A O 1
ATOM 2546 N N . PHE A 1 313 ? 0.054 -8.252 -21.460 1.00 84.06 313 PHE A N 1
ATOM 2547 C CA . PHE A 1 313 ? 0.413 -7.797 -20.118 1.00 84.06 313 PHE A CA 1
ATOM 2548 C C . PHE A 1 313 ? -0.317 -6.501 -19.740 1.00 84.06 313 PHE A C 1
ATOM 2550 O O . PHE A 1 313 ? -0.825 -6.382 -18.622 1.00 84.06 313 PHE A O 1
ATOM 2557 N N . PHE A 1 314 ? -0.411 -5.538 -20.661 1.00 85.06 314 PHE A N 1
ATOM 2558 C CA . PHE A 1 314 ? -1.181 -4.314 -20.440 1.00 85.06 314 PHE A CA 1
ATOM 2559 C C . PHE A 1 314 ? -2.672 -4.589 -20.241 1.00 85.06 314 PHE A C 1
ATOM 2561 O O . PHE A 1 314 ? -3.281 -3.996 -19.348 1.00 85.06 314 PHE A O 1
ATOM 2568 N N . ASP A 1 315 ? -3.245 -5.519 -20.999 1.00 88.19 315 ASP A N 1
ATOM 2569 C CA . ASP A 1 315 ? -4.636 -5.945 -20.853 1.00 88.19 315 ASP A CA 1
ATOM 2570 C C . ASP A 1 315 ? -4.887 -6.579 -19.482 1.00 88.19 315 ASP A C 1
ATOM 2572 O O . ASP A 1 315 ? -5.883 -6.264 -18.821 1.00 88.19 315 ASP A O 1
ATOM 2576 N N . LEU A 1 316 ? -3.961 -7.417 -19.004 1.00 86.50 316 LEU A N 1
ATOM 2577 C CA . LEU A 1 316 ? -4.017 -7.997 -17.662 1.00 86.50 316 LEU A CA 1
ATOM 2578 C C . LEU A 1 316 ? -3.965 -6.909 -16.580 1.00 86.50 316 LEU A C 1
ATOM 2580 O O . LEU A 1 316 ? -4.806 -6.890 -15.678 1.00 86.50 316 LEU A O 1
ATOM 2584 N N . CYS A 1 317 ? -3.008 -5.984 -16.685 1.00 81.81 317 CYS A N 1
ATOM 2585 C CA . CYS A 1 317 ? -2.846 -4.862 -15.761 1.00 81.81 317 CYS A CA 1
ATOM 2586 C C . CYS A 1 317 ? -4.093 -3.967 -15.726 1.00 81.81 317 CYS A C 1
ATOM 2588 O O . CYS A 1 317 ? -4.586 -3.616 -14.651 1.00 81.81 317 CYS A O 1
ATOM 2590 N N . THR A 1 318 ? -4.643 -3.646 -16.896 1.00 83.88 318 THR A N 1
ATOM 2591 C CA . THR A 1 318 ? -5.846 -2.820 -17.046 1.00 83.88 318 THR A CA 1
ATOM 2592 C C . THR A 1 318 ? -7.066 -3.524 -16.461 1.00 83.88 318 THR A C 1
ATOM 2594 O O . THR A 1 318 ? -7.820 -2.923 -15.698 1.00 83.88 318 THR A O 1
ATOM 2597 N N . SER A 1 319 ? -7.232 -4.819 -16.738 1.00 89.75 319 SER A N 1
ATOM 2598 C CA . SER A 1 319 ? -8.316 -5.636 -16.182 1.00 89.75 319 SER A CA 1
ATOM 2599 C C . SER A 1 319 ? -8.254 -5.705 -14.656 1.00 89.75 319 SER A C 1
ATOM 2601 O O . SER A 1 319 ? -9.280 -5.569 -13.987 1.00 89.75 319 SER A O 1
ATOM 2603 N N . TYR A 1 320 ? -7.053 -5.852 -14.087 1.00 83.19 320 TYR A N 1
ATOM 2604 C CA . TYR A 1 320 ? -6.852 -5.832 -12.640 1.00 83.19 320 TYR A CA 1
ATOM 2605 C C . TYR A 1 320 ? -7.204 -4.468 -12.033 1.00 83.19 320 TYR A C 1
ATOM 2607 O O . TYR A 1 320 ? -7.892 -4.404 -11.014 1.00 83.19 320 TYR A O 1
ATOM 2615 N N . LEU A 1 321 ? -6.793 -3.373 -12.681 1.00 79.81 321 LEU A N 1
ATOM 2616 C CA . LEU A 1 321 ? -7.114 -2.016 -12.244 1.00 79.81 321 LEU A CA 1
ATOM 2617 C C . LEU A 1 321 ? -8.625 -1.748 -12.295 1.00 79.81 321 LEU A C 1
ATOM 2619 O O . LEU A 1 321 ? -9.179 -1.215 -11.336 1.00 79.81 321 LEU A O 1
ATOM 2623 N N . ILE A 1 322 ? -9.312 -2.177 -13.357 1.00 85.25 322 ILE A N 1
ATOM 2624 C CA . ILE A 1 322 ? -10.774 -2.076 -13.469 1.00 85.25 322 ILE A CA 1
ATOM 2625 C C . ILE A 1 322 ? -11.459 -2.872 -12.356 1.00 85.25 322 ILE A C 1
ATOM 2627 O O . ILE A 1 322 ? -12.331 -2.329 -11.678 1.00 85.25 322 ILE A O 1
ATOM 2631 N N . ALA A 1 323 ? -11.060 -4.126 -12.127 1.00 86.25 323 ALA A N 1
ATOM 2632 C CA . ALA A 1 323 ? -11.631 -4.953 -11.064 1.00 86.25 323 ALA A CA 1
ATOM 2633 C C . ALA A 1 323 ? -11.442 -4.302 -9.682 1.00 86.25 323 ALA A C 1
ATOM 2635 O O . ALA A 1 323 ? -12.366 -4.242 -8.873 1.00 86.25 323 ALA A O 1
ATOM 2636 N N . LEU A 1 324 ? -10.259 -3.746 -9.429 1.00 76.94 324 LEU A N 1
ATOM 2637 C CA . LEU A 1 324 ? -9.933 -3.039 -8.194 1.00 76.94 324 LEU A CA 1
ATOM 2638 C C . LEU A 1 324 ? -10.765 -1.758 -8.025 1.00 76.94 324 LEU A C 1
ATOM 2640 O O . LEU A 1 324 ? -11.258 -1.499 -6.927 1.00 76.94 324 LEU A O 1
ATOM 2644 N N . LEU A 1 325 ? -10.995 -0.995 -9.100 1.00 76.94 325 LEU A N 1
ATOM 2645 C CA . LEU A 1 325 ? -11.909 0.150 -9.083 1.00 76.94 325 LEU A CA 1
ATOM 2646 C C . LEU A 1 325 ? -13.358 -0.286 -8.820 1.00 76.94 325 LEU A C 1
ATOM 2648 O O . LEU A 1 325 ? -14.047 0.373 -8.048 1.00 76.94 325 LEU A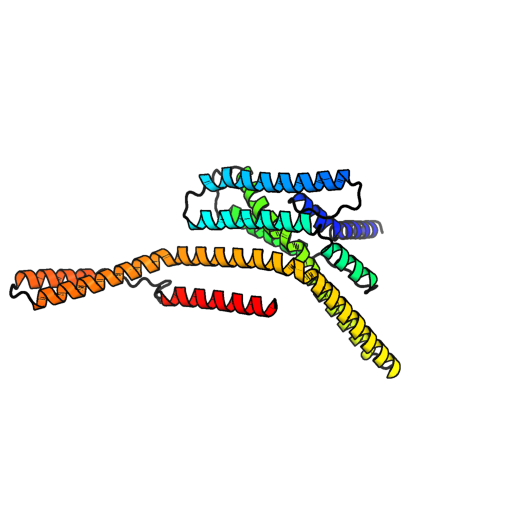 O 1
ATOM 2652 N N . GLN A 1 326 ? -13.814 -1.407 -9.380 1.00 82.31 326 GLN A N 1
ATOM 2653 C CA . GLN A 1 326 ? -15.157 -1.943 -9.119 1.00 82.31 326 GLN A CA 1
ATOM 2654 C C . GLN A 1 326 ? -15.359 -2.354 -7.655 1.00 82.31 326 GLN A C 1
ATOM 2656 O O . GLN A 1 326 ? -16.444 -2.167 -7.121 1.00 82.31 326 GLN A O 1
ATOM 2661 N N . PHE A 1 327 ? -14.331 -2.868 -6.976 1.00 74.38 327 PHE A N 1
ATOM 2662 C CA . PHE A 1 327 ? -14.405 -3.105 -5.528 1.00 74.38 327 PHE A CA 1
ATOM 2663 C C . PHE A 1 327 ? -14.375 -1.814 -4.707 1.00 74.38 327 PHE A C 1
ATOM 2665 O O . PHE A 1 327 ? -14.779 -1.808 -3.541 1.00 74.38 327 PHE A O 1
ATOM 2672 N N . LEU A 1 328 ? -13.869 -0.729 -5.292 1.00 69.69 328 LEU A N 1
ATOM 2673 C CA . LEU A 1 328 ? -13.753 0.555 -4.627 1.00 69.69 328 LEU A CA 1
ATOM 2674 C C . LEU A 1 328 ? -15.038 1.388 -4.721 1.00 69.69 328 LEU A C 1
ATOM 2676 O O . LEU A 1 328 ? -15.293 2.135 -3.774 1.00 69.69 328 LEU A O 1
ATOM 2680 N N . TYR A 1 329 ? -15.811 1.286 -5.810 1.00 69.94 329 TYR A N 1
ATOM 2681 C CA . TYR A 1 329 ? -17.021 2.083 -6.084 1.00 69.94 329 TYR A CA 1
ATOM 2682 C C . TYR A 1 329 ? -18.318 1.413 -5.634 1.00 69.94 329 TYR A C 1
ATOM 2684 O O . TYR A 1 329 ? -19.030 2.078 -4.843 1.00 69.94 329 TYR A O 1
#

pLDDT: mean 85.54, std 8.82, range [55.19, 97.38]

Mean predicted aligned error: 8.08 Å

Secondary structure (DSSP, 8-state):
-HHHHHHHHHHHHHHHHSSHHHHHHHHHHTT-----SS-HHHHHHHHHHHHHHHHHHHHHHHHHHHHH--S-HHHHHHHHHHHHHHHHHHHHHHHHTTHHHHHHHHHHHHHSTT-----HHHHHHHHHHHHHHHHHHHHTT-TT--HHHHHHHHHHHHHHHHTTHHHHHHHHHHHHHHHHHHHHHHHHHT-TTS-HHHHHHHHHHHHHHHHHHHHHHHHHHHHHHHHHHHHHHHHHHHHHHHHHHHHHHHHHHHHHHHHHHHHHHHHHHHHHH---HHHHHHHHHHHHHHHHH----EETTTEE--HHHHHHHHHHHHHHHHHHHHHH-